Protein AF-0000000075146401 (afdb_homodimer)

Foldseek 3Di:
DQAAEEEQEAAPFPQSLVFLLCCLPPPDAARHEYEYEYEAEPDPPDPVVCVVQPQPFDPWAWLVQCCDQVRVVVRVDGHDPSVNVSVVVSVVPHHYTYTYTYHYHDLLVNVLVNCVVSVGQEYIGEQDGPDPDLPDRGDPSLVSCCVRHPHHYHYDYDPPSPDD/DQAAEEEQEAAPFPQSLVFLLCCLPPPDAARHEYEYEYEDEPDPPDPVVCVVQPQPFDPWAWLVQCCDQVRVVVRVDGHDPSVNVSVVVSVVPHNYTYTYTYHYHDLLVNVLVNCVVSVGQEYIGEQDGDDPDLPDRGDPSLVSCCVRHPHHYDYDYDPPSPDD

InterPro domains:
  IPR006015 Universal stress protein A family [PR01438] (117-129)
  IPR006015 Universal stress protein A family [PR01438] (135-157)
  IPR006016 UspA [PF00582] (4-157)
  IPR014729 Rossmann-like alpha/beta/alpha sandwich fold [G3DSA:3.40.50.620] (2-164)

Nearest PDB structures (foldseek):
  1mjh-assembly1_B  TM=6.745E-01  e=1.841E-09  Methanocaldococcus jannaschii
  1mjh-assembly1_A  TM=7.050E-01  e=1.526E-08  Methanocaldococcus jannaschii
  3s3t-assembly1_A  TM=6.930E-01  e=1.107E-08  Lactiplantibacillus plantarum
  5ahw-assembly2_C  TM=6.616E-01  e=4.859E-07  Mycolicibacterium smegmatis MC2 155
  5ahw-assembly2_D  TM=7.651E-01  e=3.795E-05  Mycolicibacterium smegmatis MC2 155

Secondary structure (DSSP, 8-state):
-PPPEEEEE--SSHHHHHHHHHHHHHT--TT-EEEEEEEE---S--HHHHHHHTTT-SPPEEHHHHTSHHHHGGGT----HHHHHHHHHHHTTS--EEEEEEEES-HHHHHHHHHHHTT-SEEEEES--S---TT-SS-HHHHHHHHH-SS-EEEEPPTT-S--/-PPPEEEEE--SSHHHHHHHHHHHHHT--TT-EEEEEEEE---S--HHHHHHHTTT-SPPEEHHHHTSHHHHGGGT----HHHHHHHHHHHTTS--EEEEEEEES-HHHHHHHHHHHTT-SEEEEES--S---TT-SS-HHHHHHHHH-SS-EEEEPPTT-S--

Structure (mmCIF, N/CA/C/O backbone):
data_AF-0000000075146401-model_v1
#
loop_
_entity.id
_entity.type
_entity.pdbx_description
1 polymer 'UspA domain-containing protein'
#
loop_
_atom_site.group_PDB
_atom_site.id
_atom_site.type_symbol
_atom_site.label_atom_id
_atom_site.label_alt_id
_atom_site.label_comp_id
_atom_site.label_asym_id
_atom_site.label_entity_id
_atom_site.label_seq_id
_atom_site.pdbx_PDB_ins_code
_atom_site.Cartn_x
_atom_site.Cartn_y
_atom_site.Cartn_z
_atom_site.occupancy
_atom_site.B_iso_or_equiv
_atom_site.auth_seq_id
_atom_site.auth_comp_id
_atom_site.auth_asym_id
_atom_site.auth_atom_id
_atom_site.pdbx_PDB_model_num
ATOM 1 N N . MET A 1 1 ? -17 1.882 -15.945 1 60.22 1 MET A N 1
ATOM 2 C CA . MET A 1 1 ? -15.555 2.008 -15.797 1 60.22 1 MET A CA 1
ATOM 3 C C . MET A 1 1 ? -14.875 0.647 -15.914 1 60.22 1 MET A C 1
ATOM 5 O O . MET A 1 1 ? -15.492 -0.384 -15.641 1 60.22 1 MET A O 1
ATOM 9 N N . ALA A 1 2 ? -13.734 0.657 -16.562 1 78.5 2 ALA A N 1
ATOM 10 C CA . ALA A 1 2 ? -13.039 -0.612 -16.766 1 78.5 2 ALA A CA 1
ATOM 11 C C . ALA A 1 2 ? -12.695 -1.271 -15.43 1 78.5 2 ALA A C 1
ATOM 13 O O . ALA A 1 2 ? -12.445 -0.584 -14.438 1 78.5 2 ALA A O 1
ATOM 14 N N . ALA A 1 3 ? -12.836 -2.557 -15.281 1 91.44 3 ALA A N 1
ATOM 15 C CA . ALA A 1 3 ? -12.516 -3.33 -14.086 1 91.44 3 ALA A CA 1
ATOM 16 C C . ALA A 1 3 ? -11.078 -3.074 -13.633 1 91.44 3 ALA A C 1
ATOM 18 O O . ALA A 1 3 ? -10.172 -2.947 -14.469 1 91.44 3 ALA A O 1
ATOM 19 N N . ARG A 1 4 ? -10.922 -2.832 -12.383 1 95.56 4 ARG A N 1
ATOM 20 C CA . ARG A 1 4 ? -9.57 -2.732 -11.836 1 95.56 4 ARG A CA 1
ATOM 21 C C . ARG A 1 4 ? -8.945 -4.113 -11.664 1 95.56 4 ARG A C 1
ATOM 23 O O . ARG A 1 4 ? -9.625 -5.062 -11.258 1 95.56 4 ARG A O 1
ATOM 30 N N . ASN A 1 5 ? -7.656 -4.203 -12.047 1 98.38 5 ASN A N 1
ATOM 31 C CA . ASN A 1 5 ? -6.859 -5.395 -11.766 1 98.38 5 ASN A CA 1
ATOM 32 C C . ASN A 1 5 ? -6.012 -5.211 -10.508 1 98.38 5 ASN A C 1
ATOM 34 O O . ASN A 1 5 ? -5.211 -4.281 -10.43 1 98.38 5 ASN A O 1
ATOM 38 N N . LEU A 1 6 ? -6.238 -6.094 -9.57 1 98.75 6 LEU A N 1
ATOM 39 C CA . LEU A 1 6 ? -5.434 -6.129 -8.352 1 98.75 6 LEU A CA 1
ATOM 40 C C . LEU A 1 6 ? -4.477 -7.316 -8.375 1 98.75 6 LEU A C 1
ATOM 42 O O . LEU A 1 6 ? -4.855 -8.422 -8.758 1 98.75 6 LEU A O 1
ATOM 46 N N . GLY A 1 7 ? -3.203 -7.109 -8.094 1 98.81 7 GLY A N 1
ATOM 47 C CA . GLY A 1 7 ? -2.242 -8.195 -7.977 1 98.81 7 GLY A CA 1
ATOM 48 C C . GLY A 1 7 ? -1.856 -8.5 -6.543 1 98.81 7 GLY A C 1
ATOM 49 O O . GLY A 1 7 ? -1.33 -7.637 -5.836 1 98.81 7 GLY A O 1
ATOM 50 N N . VAL A 1 8 ? -2.107 -9.688 -6.102 1 98.94 8 VAL A N 1
ATOM 51 C CA . VAL A 1 8 ? -1.687 -10.125 -4.773 1 98.94 8 VAL A CA 1
ATOM 52 C C . VAL A 1 8 ? -0.6 -11.195 -4.902 1 98.94 8 VAL A C 1
ATOM 54 O O . VAL A 1 8 ? -0.83 -12.25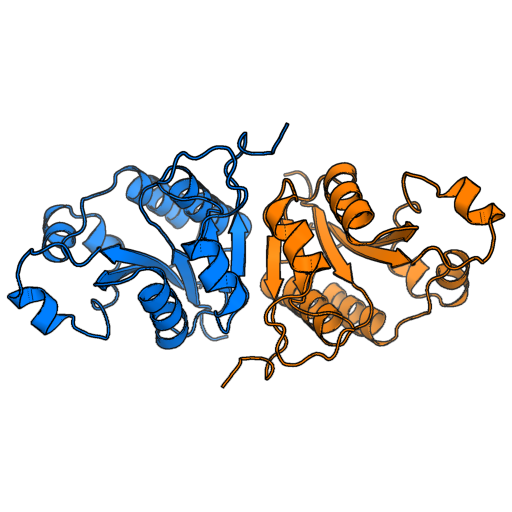8 -5.488 1 98.94 8 VAL A O 1
ATOM 57 N N . CYS A 1 9 ? 0.554 -10.922 -4.352 1 98.81 9 CYS A N 1
ATOM 58 C CA . CYS A 1 9 ? 1.674 -11.852 -4.438 1 98.81 9 CYS A CA 1
ATOM 59 C C . CYS A 1 9 ? 1.638 -12.859 -3.291 1 98.81 9 CYS A C 1
ATOM 61 O O . CYS A 1 9 ? 1.659 -12.477 -2.121 1 98.81 9 CYS A O 1
ATOM 63 N N . VAL A 1 10 ? 1.646 -14.18 -3.637 1 98.38 10 VAL A N 1
ATOM 64 C CA . VAL A 1 10 ? 1.494 -15.219 -2.621 1 98.38 10 VAL A CA 1
ATOM 65 C C . VAL A 1 10 ? 2.623 -16.234 -2.754 1 98.38 10 VAL A C 1
ATOM 67 O O . VAL A 1 10 ? 2.871 -16.766 -3.842 1 98.38 10 VAL A O 1
ATOM 70 N N . ASP A 1 11 ? 3.281 -16.469 -1.653 1 96.12 11 ASP A N 1
ATOM 71 C CA . ASP A 1 11 ? 4.348 -17.453 -1.642 1 96.12 11 ASP A CA 1
ATOM 72 C C . ASP A 1 11 ? 4.027 -18.594 -0.676 1 96.12 11 ASP A C 1
ATOM 74 O O . ASP A 1 11 ? 4.926 -19.312 -0.234 1 96.12 11 ASP A O 1
ATOM 78 N N . HIS A 1 12 ? 2.707 -18.656 -0.127 1 95.62 12 HIS A N 1
ATOM 79 C CA . HIS A 1 12 ? 2.148 -19.672 0.753 1 95.62 12 HIS A CA 1
ATOM 80 C C . HIS A 1 12 ? 2.662 -19.516 2.18 1 95.62 12 HIS A C 1
ATOM 82 O O . HIS A 1 12 ? 2.51 -20.422 3.006 1 95.62 12 HIS A O 1
ATOM 88 N N . SER A 1 13 ? 3.367 -18.438 2.492 1 95.06 13 SER A N 1
ATOM 89 C CA . SER A 1 13 ? 3.684 -18.094 3.875 1 95.06 13 SER A CA 1
ATOM 90 C C . SER A 1 13 ? 2.461 -17.547 4.602 1 95.06 13 SER A C 1
ATOM 92 O O . SER A 1 13 ? 1.515 -17.078 3.969 1 95.06 13 SER A O 1
ATOM 94 N N . PRO A 1 14 ? 2.434 -17.641 5.922 1 95.31 14 PRO A N 1
ATOM 95 C CA . PRO A 1 14 ? 1.34 -17.016 6.676 1 95.31 14 PRO A CA 1
ATOM 96 C C . PRO A 1 14 ? 1.155 -15.539 6.344 1 95.31 14 PRO A C 1
ATOM 98 O O . PRO A 1 14 ? 0.021 -15.07 6.238 1 95.31 14 PRO A O 1
ATOM 101 N N . GLY A 1 15 ? 2.262 -14.844 6.117 1 96.38 15 GLY A N 1
ATOM 102 C CA . GLY A 1 15 ? 2.182 -13.438 5.762 1 96.38 15 GLY A CA 1
ATOM 103 C C . GLY A 1 15 ? 1.491 -13.195 4.434 1 96.38 15 GLY A C 1
ATOM 104 O O . GLY A 1 15 ? 0.709 -12.258 4.297 1 96.38 15 GLY A O 1
ATOM 105 N N . SER A 1 16 ? 1.773 -14.039 3.467 1 97.88 16 SER A N 1
ATOM 106 C CA . SER A 1 16 ? 1.163 -13.844 2.156 1 97.88 16 SER A CA 1
ATOM 107 C C . SER A 1 16 ? -0.316 -14.211 2.174 1 97.88 16 SER A C 1
ATOM 109 O O . SER A 1 16 ? -1.12 -13.617 1.454 1 97.88 16 SER A O 1
ATOM 111 N N . PHE A 1 17 ? -0.705 -15.203 3.035 1 98.31 17 PHE A N 1
ATOM 112 C CA . PHE A 1 17 ? -2.117 -15.523 3.207 1 98.31 17 PHE A CA 1
ATOM 113 C C . PHE A 1 17 ? -2.855 -14.359 3.863 1 98.31 17 PHE A C 1
ATOM 115 O O . PHE A 1 17 ? -3.955 -14 3.439 1 98.31 17 PHE A O 1
ATOM 122 N N . TYR A 1 18 ? -2.209 -13.805 4.848 1 98 18 TYR A N 1
ATOM 123 C CA . TYR A 1 18 ? -2.807 -12.656 5.523 1 98 18 TYR A CA 1
ATOM 124 C C . TYR A 1 18 ? -2.959 -11.484 4.566 1 98 18 TYR A C 1
ATOM 126 O O . TYR A 1 18 ? -3.977 -10.789 4.586 1 98 18 TYR A O 1
ATOM 134 N N . ALA A 1 19 ? -1.987 -11.281 3.732 1 98.62 19 ALA A N 1
ATOM 135 C CA . ALA A 1 19 ? -2.053 -10.203 2.746 1 98.62 19 ALA A CA 1
ATOM 136 C C . ALA A 1 19 ? -3.211 -10.422 1.776 1 98.62 19 ALA A C 1
ATOM 138 O O . ALA A 1 19 ? -3.92 -9.469 1.427 1 98.62 19 ALA A O 1
ATOM 139 N N . LEU A 1 20 ? -3.398 -11.648 1.305 1 98.81 20 LEU A N 1
ATOM 140 C CA . LEU A 1 20 ? -4.527 -11.969 0.436 1 98.81 20 LEU A CA 1
ATOM 141 C C . LEU A 1 20 ? -5.852 -11.672 1.133 1 98.81 20 LEU A C 1
ATOM 143 O O . LEU A 1 20 ? -6.711 -10.984 0.576 1 98.81 20 LEU A O 1
ATOM 147 N N . ASN A 1 21 ? -5.953 -12.148 2.318 1 98.62 21 ASN A N 1
ATOM 148 C CA . ASN A 1 21 ? -7.176 -11.914 3.082 1 98.62 21 ASN A CA 1
ATOM 149 C C . ASN A 1 21 ? -7.426 -10.422 3.295 1 98.62 21 ASN A C 1
ATOM 151 O O . ASN A 1 21 ? -8.539 -9.945 3.088 1 98.62 21 ASN A O 1
ATOM 155 N N . TRP A 1 22 ? -6.414 -9.703 3.717 1 98.31 22 TRP A N 1
ATOM 156 C CA . TRP A 1 22 ? -6.52 -8.266 3.936 1 98.31 22 TRP A CA 1
ATOM 157 C C . TRP A 1 22 ? -6.977 -7.551 2.668 1 98.31 22 TRP A C 1
ATOM 159 O O . TRP A 1 22 ? -7.832 -6.664 2.721 1 98.31 22 TRP A O 1
ATOM 169 N N . THR A 1 23 ? -6.355 -7.898 1.512 1 98.69 23 THR A N 1
ATOM 170 C CA . THR A 1 23 ? -6.691 -7.277 0.234 1 98.69 23 THR A CA 1
ATOM 171 C C . THR A 1 23 ? -8.164 -7.492 -0.099 1 98.69 23 THR A C 1
ATOM 173 O O . THR A 1 23 ? -8.867 -6.547 -0.466 1 98.69 23 THR A O 1
ATOM 176 N N . MET A 1 24 ? -8.617 -8.711 0.089 1 98.44 24 MET A N 1
ATOM 177 C CA . MET A 1 24 ? -10.008 -9.047 -0.219 1 98.44 24 MET A CA 1
ATOM 178 C C . MET A 1 24 ? -10.969 -8.289 0.692 1 98.44 24 MET A C 1
ATOM 180 O O . MET A 1 24 ? -12.008 -7.805 0.24 1 98.44 24 MET A O 1
ATOM 184 N N . GLU A 1 25 ? -10.594 -8.07 1.902 1 96.75 25 GLU A N 1
ATOM 185 C CA . GLU A 1 25 ? -11.484 -7.48 2.895 1 96.75 25 GLU A CA 1
ATOM 186 C C . GLU A 1 25 ? -11.469 -5.957 2.816 1 96.75 25 GLU A C 1
ATOM 188 O O . GLU A 1 25 ? -12.492 -5.305 3.02 1 96.75 25 GLU A O 1
ATOM 193 N N . ASN A 1 26 ? -10.352 -5.43 2.508 1 96.31 26 ASN A N 1
ATOM 194 C CA . ASN A 1 26 ? -10.195 -4.004 2.764 1 96.31 26 ASN A CA 1
ATOM 195 C C . ASN A 1 26 ? -10.102 -3.207 1.465 1 96.31 26 ASN A C 1
ATOM 197 O O . ASN A 1 26 ? -10.422 -2.018 1.437 1 96.31 26 ASN A O 1
ATOM 201 N N . PHE A 1 27 ? -9.648 -3.887 0.416 1 97.56 27 PHE A N 1
ATOM 202 C CA . PHE A 1 27 ? -9.398 -3.098 -0.783 1 97.56 27 PHE A CA 1
ATOM 203 C C . PHE A 1 27 ? -10.336 -3.51 -1.911 1 97.56 27 PHE A C 1
ATOM 205 O O . PHE A 1 27 ? -10.922 -2.656 -2.58 1 97.56 27 PHE A O 1
ATOM 212 N N . ALA A 1 28 ? -10.461 -4.82 -2.172 1 97.5 28 ALA A N 1
ATOM 213 C CA . ALA A 1 28 ? -11.258 -5.316 -3.289 1 97.5 28 ALA A CA 1
ATOM 214 C C . ALA A 1 28 ? -12.719 -4.871 -3.166 1 97.5 28 ALA A C 1
ATOM 216 O O . ALA A 1 28 ? -13.273 -4.852 -2.066 1 97.5 28 ALA A O 1
ATOM 217 N N . LYS A 1 29 ? -13.273 -4.461 -4.246 1 95.12 29 LYS A N 1
ATOM 218 C CA . LYS A 1 29 ? -14.688 -4.098 -4.324 1 95.12 29 LYS A CA 1
ATOM 219 C C . LYS A 1 29 ? -15.352 -4.742 -5.535 1 95.12 29 LYS A C 1
ATOM 221 O O . LYS A 1 29 ? -14.688 -5.359 -6.363 1 95.12 29 LYS A O 1
ATOM 226 N N . ASP A 1 30 ? -16.641 -4.57 -5.578 1 96.69 30 ASP A N 1
ATOM 227 C CA . ASP A 1 30 ? -17.406 -5.16 -6.668 1 96.69 30 ASP A CA 1
ATOM 228 C C . ASP A 1 30 ? -16.859 -4.715 -8.023 1 96.69 30 ASP A C 1
ATOM 230 O O . ASP A 1 30 ? -16.609 -3.529 -8.242 1 96.69 30 ASP A O 1
ATOM 234 N N . GLY A 1 31 ? -16.625 -5.707 -8.859 1 96.94 31 GLY A N 1
ATOM 235 C CA . GLY A 1 31 ? -16.188 -5.422 -10.219 1 96.94 31 GLY A CA 1
ATOM 236 C C . GLY A 1 31 ? -14.703 -5.594 -10.422 1 96.94 31 GLY A C 1
ATOM 237 O O . GLY A 1 31 ? -14.227 -5.645 -11.562 1 96.94 31 GLY A O 1
ATOM 238 N N . ASP A 1 32 ? -13.961 -5.777 -9.352 1 97.81 32 ASP A N 1
ATOM 239 C CA . ASP A 1 32 ? -12.508 -5.918 -9.445 1 97.81 32 ASP A CA 1
ATOM 240 C C . ASP A 1 32 ? -12.125 -7.309 -9.945 1 97.81 32 ASP A C 1
ATOM 242 O O . ASP A 1 32 ? -12.859 -8.273 -9.742 1 97.81 32 ASP A O 1
ATOM 246 N N . ASN A 1 33 ? -11 -7.359 -10.664 1 98.5 33 ASN A N 1
ATOM 247 C CA . ASN A 1 33 ? -10.266 -8.594 -10.898 1 98.5 33 ASN A CA 1
ATOM 248 C C . ASN A 1 33 ? -9.094 -8.742 -9.922 1 98.5 33 ASN A C 1
ATOM 250 O O . ASN A 1 33 ? -8.25 -7.852 -9.82 1 98.5 33 ASN A O 1
ATOM 254 N N . VAL A 1 34 ? -9.094 -9.828 -9.258 1 98.75 34 VAL A N 1
ATOM 255 C CA . VAL A 1 34 ? -7.992 -10.094 -8.336 1 98.75 34 VAL A CA 1
ATOM 256 C C . VAL A 1 34 ? -7.105 -11.203 -8.898 1 98.75 34 VAL A C 1
ATOM 258 O O . VAL A 1 34 ? -7.578 -12.32 -9.148 1 98.75 34 VAL A O 1
ATOM 261 N N . TYR A 1 35 ? -5.871 -10.906 -9.125 1 98.81 35 TYR A N 1
ATOM 262 C CA . TYR A 1 35 ? -4.875 -11.867 -9.586 1 98.81 35 TYR A CA 1
ATOM 263 C C . TYR A 1 35 ? -3.977 -12.312 -8.438 1 98.81 35 TYR A C 1
ATOM 265 O O . TYR A 1 35 ? -3.191 -11.523 -7.91 1 98.81 35 TYR A O 1
ATOM 273 N N . ILE A 1 36 ? -4.129 -13.547 -8.102 1 98.81 36 ILE A N 1
ATOM 274 C CA . ILE A 1 36 ? -3.164 -14.172 -7.199 1 98.81 36 ILE A CA 1
ATOM 275 C C . ILE A 1 36 ? -1.92 -14.586 -7.98 1 98.81 36 ILE A C 1
ATOM 277 O O . ILE A 1 36 ? -1.985 -15.461 -8.844 1 98.81 36 ILE A O 1
ATOM 281 N N . ILE A 1 37 ? -0.83 -13.992 -7.707 1 98.38 37 ILE A N 1
ATOM 282 C CA . ILE A 1 37 ? 0.416 -14.211 -8.438 1 98.38 37 ILE A CA 1
ATOM 283 C C . ILE A 1 37 ? 1.33 -15.133 -7.629 1 98.38 37 ILE A C 1
ATOM 285 O O . ILE A 1 37 ? 1.699 -14.812 -6.496 1 98.38 37 ILE A O 1
ATOM 289 N N . VAL A 1 38 ? 1.673 -16.219 -8.219 1 97.12 38 VAL A N 1
ATOM 290 C CA . VAL A 1 38 ? 2.549 -17.203 -7.598 1 97.12 38 VAL A CA 1
ATOM 291 C C . VAL A 1 38 ? 3.773 -17.438 -8.477 1 97.12 38 VAL A C 1
ATOM 293 O O . VAL A 1 38 ? 3.656 -17.547 -9.695 1 97.12 38 VAL A O 1
ATOM 296 N N . VAL A 1 39 ? 4.934 -17.438 -7.836 1 95 39 VAL A N 1
ATOM 297 C CA . VAL A 1 39 ? 6.164 -17.719 -8.57 1 95 39 VAL A CA 1
ATOM 298 C C . VAL A 1 39 ? 6.77 -19.031 -8.078 1 95 39 VAL A C 1
ATOM 300 O O . VAL A 1 39 ? 7.066 -19.188 -6.895 1 95 39 VAL A O 1
ATOM 303 N N . ASN A 1 40 ? 6.855 -19.953 -8.922 1 90.31 40 ASN A N 1
ATOM 304 C CA . ASN A 1 40 ? 7.535 -21.219 -8.664 1 90.31 40 ASN A CA 1
ATOM 305 C C . ASN A 1 40 ? 9.023 -21.125 -8.984 1 90.31 40 ASN A C 1
ATOM 307 O O . ASN A 1 40 ? 9.398 -20.766 -10.094 1 90.31 40 ASN A O 1
ATOM 311 N N . LYS A 1 41 ? 9.836 -21.297 -7.867 1 79.69 41 LYS A N 1
ATOM 312 C CA . LYS A 1 41 ? 11.281 -21.297 -8.078 1 79.69 41 LYS A CA 1
ATOM 313 C C . LYS A 1 41 ? 11.703 -22.391 -9.047 1 79.69 41 LYS A C 1
ATOM 315 O O . LYS A 1 41 ? 11.102 -23.469 -9.07 1 79.69 41 LYS A O 1
ATOM 320 N N . LYS A 1 42 ? 12.414 -22.062 -10.117 1 63.5 42 LYS A N 1
ATOM 321 C CA . LYS A 1 42 ? 12.883 -22.984 -11.156 1 63.5 42 LYS A CA 1
ATOM 322 C C . LYS A 1 42 ? 13.281 -24.328 -10.555 1 63.5 42 LYS A C 1
ATOM 324 O O . LYS A 1 42 ? 14.312 -24.438 -9.891 1 63.5 42 LYS A O 1
ATOM 329 N N . ASN A 1 43 ? 12.719 -24.75 -9.414 1 51.53 43 ASN A N 1
ATOM 330 C CA . ASN A 1 43 ? 13.297 -26.094 -9.398 1 51.53 43 ASN A CA 1
ATOM 331 C C . ASN A 1 43 ? 13.234 -26.75 -10.781 1 51.53 43 ASN A C 1
ATOM 333 O O . ASN A 1 43 ? 12.438 -26.344 -11.633 1 51.53 43 ASN A O 1
ATOM 337 N N . ALA A 1 44 ? 14.148 -27.797 -10.922 1 46.75 44 ALA A N 1
ATOM 338 C CA . ALA A 1 44 ? 14.453 -28.766 -11.969 1 46.75 44 ALA A CA 1
ATOM 339 C C . ALA A 1 44 ? 13.172 -29.234 -12.672 1 46.75 44 ALA A C 1
ATOM 341 O O . ALA A 1 44 ? 13.211 -30.141 -13.508 1 46.75 44 ALA A O 1
ATOM 342 N N . LEU A 1 45 ? 12.102 -29.062 -12.016 1 46.97 45 LEU A N 1
ATOM 343 C CA . LEU A 1 45 ? 11.188 -30 -12.641 1 46.97 45 LEU A CA 1
ATOM 344 C C . LEU A 1 45 ? 11.188 -29.844 -14.156 1 46.97 45 LEU A C 1
ATOM 346 O O . LEU A 1 45 ? 12.25 -29.703 -14.766 1 46.97 45 LEU A O 1
ATOM 350 N N . ASP A 1 46 ? 9.828 -29.953 -14.922 1 48.56 46 ASP A N 1
ATOM 351 C CA . ASP A 1 46 ? 9.789 -30.484 -16.281 1 48.56 46 ASP A CA 1
ATOM 352 C C . ASP A 1 46 ? 10.094 -29.391 -17.312 1 48.56 46 ASP A C 1
ATOM 354 O O . ASP A 1 46 ? 9.352 -28.422 -17.422 1 48.56 46 ASP A O 1
ATOM 358 N N . GLU A 1 47 ? 11.297 -29.203 -17.562 1 52.12 47 GLU A N 1
ATOM 359 C CA . GLU A 1 47 ? 11.781 -28.531 -18.75 1 52.12 47 GLU A CA 1
ATOM 360 C C . GLU A 1 47 ? 10.648 -28.297 -19.75 1 52.12 47 GLU A C 1
ATOM 362 O O . GLU A 1 47 ? 10.672 -27.312 -20.5 1 52.12 47 GLU A O 1
ATOM 367 N N . THR A 1 48 ? 9.82 -29.25 -19.766 1 49.28 48 THR A N 1
ATOM 368 C CA . THR A 1 48 ? 8.805 -29.188 -20.812 1 49.28 48 THR A CA 1
ATOM 369 C C . THR A 1 48 ? 7.801 -28.078 -20.516 1 49.28 48 THR A C 1
ATOM 371 O O . THR A 1 48 ? 7.375 -27.359 -21.438 1 49.28 48 THR A O 1
ATOM 374 N N . LYS A 1 49 ? 7.262 -28.031 -19.266 1 54.09 49 LYS A N 1
ATOM 375 C CA . LYS A 1 49 ? 6.246 -27.031 -18.984 1 54.09 49 LYS A CA 1
ATOM 376 C C . LYS A 1 49 ? 6.848 -25.625 -18.984 1 54.09 49 LYS A C 1
ATOM 378 O O . LYS A 1 49 ? 6.16 -24.641 -19.281 1 54.09 49 LYS A O 1
ATOM 383 N N . LEU A 1 50 ? 8.094 -25.547 -18.547 1 54.91 50 LEU A N 1
ATOM 384 C CA . LEU A 1 50 ? 8.805 -24.281 -18.672 1 54.91 50 LEU A CA 1
ATOM 385 C C . LEU A 1 50 ? 8.727 -23.75 -20.094 1 54.91 50 LEU A C 1
ATOM 387 O O . LEU A 1 50 ? 8.648 -22.531 -20.312 1 54.91 50 LEU A O 1
ATOM 391 N N . SER A 1 51 ? 8.828 -24.781 -20.906 1 55.91 51 SER A N 1
ATOM 392 C CA . SER A 1 51 ? 8.844 -24.375 -22.312 1 55.91 51 SER A CA 1
ATOM 393 C C . SER A 1 51 ? 7.535 -23.703 -22.703 1 55.91 51 SER A C 1
ATOM 395 O O . SER A 1 51 ? 7.523 -22.797 -23.547 1 55.91 51 SER A O 1
ATOM 397 N N . LEU A 1 52 ? 6.434 -24.188 -22.125 1 56.78 52 LEU A N 1
ATOM 398 C CA . LEU A 1 52 ? 5.156 -23.672 -22.594 1 56.78 52 LEU A CA 1
ATOM 399 C C . LEU A 1 52 ? 4.809 -22.359 -21.906 1 56.78 52 LEU A C 1
ATOM 401 O O . LEU A 1 52 ? 4.203 -21.469 -22.5 1 56.78 52 LEU A O 1
ATOM 405 N N . TRP A 1 53 ? 5.137 -22.266 -20.672 1 62.59 53 TRP A N 1
ATOM 406 C CA . TRP A 1 53 ? 4.742 -21.094 -19.922 1 62.59 53 TRP A CA 1
ATOM 407 C C . TRP A 1 53 ? 5.949 -20.203 -19.641 1 62.59 53 TRP A C 1
ATOM 409 O O . TRP A 1 53 ? 5.879 -19.297 -18.797 1 62.59 53 TRP A O 1
ATOM 419 N N . GLY A 1 54 ? 6.926 -20.391 -20.5 1 61 54 GLY A N 1
ATOM 420 C CA . GLY A 1 54 ? 8.164 -19.625 -20.5 1 61 54 GLY A CA 1
ATOM 421 C C . GLY A 1 54 ? 8.031 -18.297 -19.797 1 61 54 GLY A C 1
ATOM 422 O O . GLY A 1 54 ? 7.484 -18.219 -18.688 1 61 54 GLY A O 1
ATOM 423 N N . GLU A 1 55 ? 8.133 -17.172 -20.484 1 68.44 55 GLU A N 1
ATOM 424 C CA . GLU A 1 55 ? 8.367 -15.805 -20.062 1 68.44 55 GLU A CA 1
ATOM 425 C C . GLU A 1 55 ? 7.078 -15.141 -19.578 1 68.44 55 GLU A C 1
ATOM 427 O O . GLU A 1 55 ? 7.086 -14.367 -18.625 1 68.44 55 GLU A O 1
ATOM 432 N N . SER A 1 56 ? 5.957 -15.672 -20.047 1 82.12 56 SER A N 1
ATOM 433 C CA . SER A 1 56 ? 4.727 -14.93 -19.797 1 82.12 56 SER A CA 1
ATOM 434 C C . SER A 1 56 ? 3.918 -15.562 -18.672 1 82.12 56 SER A C 1
ATOM 436 O O . SER A 1 56 ? 2.916 -15 -18.219 1 82.12 56 SER A O 1
ATOM 438 N N . GLY A 1 57 ? 4.363 -16.688 -18.125 1 90.25 57 GLY A N 1
ATOM 439 C CA . GLY A 1 57 ? 3.602 -17.359 -17.094 1 90.25 57 GLY A CA 1
ATOM 440 C C . GLY A 1 57 ? 2.369 -18.062 -17.625 1 90.25 57 GLY A C 1
ATOM 441 O O . GLY A 1 57 ? 2.199 -18.203 -18.828 1 90.25 57 GLY A O 1
ATOM 442 N N . SER A 1 58 ? 1.625 -18.75 -16.812 1 92.62 58 SER A N 1
ATOM 443 C CA . SER A 1 58 ? 0.395 -19.438 -17.188 1 92.62 58 SER A CA 1
ATOM 444 C C . SER A 1 58 ? -0.668 -18.469 -17.672 1 92.62 58 SER A C 1
ATOM 446 O O . SER A 1 58 ? -0.566 -17.266 -17.422 1 92.62 58 SER A O 1
ATOM 448 N N . PRO A 1 59 ? -1.663 -18.922 -18.406 1 93.38 59 PRO A N 1
ATOM 449 C CA . PRO A 1 59 ? -2.859 -18.078 -18.531 1 93.38 59 PRO A CA 1
ATOM 450 C C . PRO A 1 59 ? -3.525 -17.797 -17.188 1 93.38 59 PRO A C 1
ATOM 452 O O . PRO A 1 59 ? -3.254 -18.5 -16.203 1 93.38 59 PRO A O 1
ATOM 455 N N . PRO A 1 60 ? -4.312 -16.719 -17.094 1 96.62 60 PRO A N 1
ATOM 456 C CA . PRO A 1 60 ? -5.109 -16.578 -15.875 1 96.62 60 PRO A CA 1
ATOM 457 C C . PRO A 1 60 ? -6.023 -17.766 -15.617 1 96.62 60 PRO A C 1
ATOM 459 O O . PRO A 1 60 ? -6.785 -18.172 -16.5 1 96.62 60 PRO A O 1
ATOM 462 N N . ILE A 1 61 ? -5.918 -18.344 -14.469 1 97.38 61 ILE A N 1
ATOM 463 C CA . ILE A 1 61 ? -6.719 -19.5 -14.086 1 97.38 61 ILE A CA 1
ATOM 464 C C . ILE A 1 61 ? -7.863 -19.062 -13.18 1 97.38 61 ILE A C 1
ATOM 466 O O . ILE A 1 61 ? -7.637 -18.656 -12.031 1 97.38 61 ILE A O 1
ATOM 470 N N . PRO A 1 62 ? -9.078 -19.188 -13.594 1 98.31 62 PRO A N 1
ATOM 471 C CA . PRO A 1 62 ? -10.195 -18.734 -12.758 1 98.31 62 PRO A CA 1
ATOM 472 C C . PRO A 1 62 ? -10.352 -19.562 -11.492 1 98.31 62 PRO A C 1
ATOM 474 O O . PRO A 1 62 ? -9.984 -20.75 -11.469 1 98.31 62 PRO A O 1
ATOM 477 N N . PHE A 1 63 ? -10.938 -19.031 -10.531 1 98.44 63 PHE A N 1
ATOM 478 C CA . PHE A 1 63 ? -11.086 -19.656 -9.227 1 98.44 63 PHE A CA 1
ATOM 479 C C . PHE A 1 63 ? -11.758 -21.031 -9.352 1 98.44 63 PHE A C 1
ATOM 481 O O . PHE A 1 63 ? -11.336 -21.984 -8.719 1 98.44 63 PHE A O 1
ATOM 488 N N . ASP A 1 64 ? -12.773 -21.062 -10.18 1 96.88 64 ASP A N 1
ATOM 489 C CA . ASP A 1 64 ? -13.516 -22.312 -10.344 1 96.88 64 ASP A CA 1
ATOM 490 C C . ASP A 1 64 ? -12.617 -23.422 -10.867 1 96.88 64 ASP A C 1
ATOM 492 O O . ASP A 1 64 ? -12.922 -24.609 -10.695 1 96.88 64 ASP A O 1
ATOM 496 N N . GLU A 1 65 ? -11.5 -23.078 -11.445 1 96.94 65 GLU A N 1
ATOM 497 C CA . GLU A 1 65 ? -10.562 -24.047 -11.984 1 96.94 65 GLU A CA 1
ATOM 498 C C . GLU A 1 65 ? -9.438 -24.328 -10.992 1 96.94 65 GLU A C 1
ATOM 500 O O . GLU A 1 65 ? -9.148 -25.484 -10.68 1 96.94 65 GLU A O 1
ATOM 505 N N . PHE A 1 66 ? -8.852 -23.25 -10.406 1 95.56 66 PHE A N 1
ATOM 506 C CA . PHE A 1 66 ? -7.66 -23.516 -9.617 1 95.56 66 PHE A CA 1
ATOM 507 C C . PHE A 1 66 ? -8.039 -24.062 -8.242 1 95.56 66 PHE A C 1
ATOM 509 O O . PHE A 1 66 ? -7.184 -24.562 -7.512 1 95.56 66 PHE A O 1
ATOM 516 N N . LYS A 1 67 ? -9.336 -24.031 -7.934 1 96.5 67 LYS A N 1
ATOM 517 C CA . LYS A 1 67 ? -9.734 -24.656 -6.684 1 96.5 67 LYS A CA 1
ATOM 518 C C . LYS A 1 67 ? -9.703 -26.188 -6.801 1 96.5 67 LYS A C 1
ATOM 520 O O . LYS A 1 67 ? -9.766 -26.891 -5.793 1 96.5 67 LYS A O 1
ATOM 525 N N . ASP A 1 68 ? -9.688 -26.656 -8.023 1 96.31 68 ASP A N 1
ATOM 526 C CA . ASP A 1 68 ? -9.57 -28.094 -8.297 1 96.31 68 ASP A CA 1
ATOM 527 C C . ASP A 1 68 ? -8.117 -28.547 -8.203 1 96.31 68 ASP A C 1
ATOM 529 O O . ASP A 1 68 ? -7.277 -28.141 -9.008 1 96.31 68 ASP A O 1
ATOM 533 N N . PRO A 1 69 ? -7.848 -29.391 -7.246 1 94.62 69 PRO A N 1
ATOM 534 C CA . PRO A 1 69 ? -6.465 -29.844 -7.059 1 94.62 69 PRO A CA 1
ATOM 535 C C . PRO A 1 69 ? -5.875 -30.469 -8.32 1 94.62 69 PRO A C 1
ATOM 537 O O . PRO A 1 69 ? -4.672 -30.344 -8.57 1 94.62 69 PRO A O 1
ATOM 540 N N . ASN A 1 70 ? -6.672 -31.156 -9.141 1 93.06 70 ASN A N 1
ATOM 541 C CA . ASN A 1 70 ? -6.184 -31.812 -10.352 1 93.06 70 ASN A CA 1
ATOM 542 C C . ASN A 1 70 ? -5.762 -30.797 -11.406 1 93.06 70 ASN A C 1
ATOM 544 O O . ASN A 1 70 ? -4.863 -31.062 -12.211 1 93.06 70 ASN A O 1
ATOM 548 N N . VAL A 1 71 ? -6.348 -29.656 -11.391 1 91.31 71 VAL A N 1
ATOM 549 C CA . VAL A 1 71 ? -6.031 -28.609 -12.359 1 91.31 71 VAL A CA 1
ATOM 550 C C . VAL A 1 71 ? -4.754 -27.891 -11.953 1 91.31 71 VAL A C 1
ATOM 552 O O . VAL A 1 71 ? -3.824 -27.75 -12.75 1 91.31 71 VAL A O 1
ATOM 555 N N . ILE A 1 72 ? -4.688 -27.438 -10.688 1 91 72 ILE A N 1
ATOM 556 C CA . ILE A 1 72 ? -3.613 -26.547 -10.266 1 91 72 ILE A CA 1
ATOM 557 C C . ILE A 1 72 ? -2.289 -27.297 -10.242 1 91 72 ILE A C 1
ATOM 559 O O . ILE A 1 72 ? -1.229 -26.719 -10.492 1 91 72 ILE A O 1
ATOM 563 N N . LYS A 1 73 ? -2.309 -28.594 -10.039 1 90.06 73 LYS A N 1
ATOM 564 C CA . LYS A 1 73 ? -1.105 -29.422 -10.055 1 90.06 73 LYS A CA 1
ATOM 565 C C . LYS A 1 73 ? -0.444 -29.406 -11.43 1 90.06 73 LYS A C 1
ATOM 567 O O . LYS A 1 73 ? 0.779 -29.516 -11.531 1 90.06 73 LYS A O 1
ATOM 572 N N . ASN A 1 74 ? -1.298 -29.234 -12.445 1 87.56 74 ASN A N 1
ATOM 573 C CA . ASN A 1 74 ? -0.777 -29.188 -13.805 1 87.56 74 ASN A CA 1
ATOM 574 C C . ASN A 1 74 ? 0.091 -27.953 -14.023 1 87.56 74 ASN A C 1
ATOM 576 O O . ASN A 1 74 ? 0.871 -27.891 -14.977 1 87.56 74 ASN A O 1
ATOM 580 N N . TYR A 1 75 ? -0.054 -27.031 -13.125 1 87.38 75 TYR A N 1
ATOM 581 C CA . TYR A 1 75 ? 0.721 -25.797 -13.234 1 87.38 75 TYR A CA 1
ATOM 582 C C . TYR A 1 75 ? 1.882 -25.797 -12.25 1 87.38 75 TYR A C 1
ATOM 584 O O . TYR A 1 75 ? 2.531 -24.766 -12.047 1 87.38 75 TYR A O 1
ATOM 592 N N . GLY A 1 76 ? 2.051 -26.906 -11.555 1 84.31 76 GLY A N 1
ATOM 593 C CA . GLY A 1 76 ? 3.174 -27.047 -10.641 1 84.31 76 GLY A CA 1
ATOM 594 C C . GLY A 1 76 ? 2.934 -26.375 -9.297 1 84.31 76 GLY A C 1
ATOM 595 O O . GLY A 1 76 ? 3.883 -26.047 -8.586 1 84.31 76 GLY A O 1
ATOM 596 N N . VAL A 1 77 ? 1.72 -26.047 -8.992 1 88.62 77 VAL A N 1
ATOM 597 C CA . VAL A 1 77 ? 1.37 -25.391 -7.738 1 88.62 77 VAL A CA 1
ATOM 598 C C . VAL A 1 77 ? 0.582 -26.359 -6.855 1 88.62 77 VAL A C 1
ATOM 600 O O . VAL A 1 77 ? -0.299 -27.062 -7.34 1 88.62 77 VAL A O 1
ATOM 603 N N . SER A 1 78 ? 0.96 -26.438 -5.613 1 90.69 78 SER A N 1
ATOM 604 C CA . SER A 1 78 ? 0.202 -27.266 -4.676 1 90.69 78 SER A CA 1
ATOM 605 C C . SER A 1 78 ? -1.125 -26.609 -4.312 1 90.69 78 SER A C 1
ATOM 607 O O . SER A 1 78 ? -1.188 -25.391 -4.109 1 90.69 78 SER A O 1
ATOM 609 N N . PRO A 1 79 ? -2.104 -27.484 -4.246 1 92.75 79 PRO A N 1
ATOM 610 C CA . PRO A 1 79 ? -3.371 -26.938 -3.76 1 92.75 79 PRO A CA 1
ATOM 611 C C . PRO A 1 79 ? -3.236 -26.281 -2.389 1 92.75 79 PRO A C 1
ATOM 613 O O . PRO A 1 79 ? -2.467 -26.75 -1.548 1 92.75 79 PRO A O 1
ATOM 616 N N . SER A 1 80 ? -3.92 -25.266 -2.178 1 96.62 80 SER A N 1
ATOM 617 C CA . SER A 1 80 ? -3.869 -24.516 -0.93 1 96.62 80 SER A CA 1
ATOM 618 C C . SER A 1 80 ? -5.262 -24.328 -0.333 1 96.62 80 SER A C 1
ATOM 620 O O . SER A 1 80 ? -6.09 -23.609 -0.882 1 96.62 80 SER A O 1
ATOM 622 N N . THR A 1 81 ? -5.5 -24.953 0.805 1 96.94 81 THR A N 1
ATOM 623 C CA . THR A 1 81 ? -6.773 -24.797 1.503 1 96.94 81 THR A CA 1
ATOM 624 C C . THR A 1 81 ? -6.945 -23.375 2.004 1 96.94 81 THR A C 1
ATOM 626 O O . THR A 1 81 ? -8.062 -22.859 2.045 1 96.94 81 THR A O 1
ATOM 629 N N . GLU A 1 82 ? -5.852 -22.797 2.324 1 97.94 82 GLU A N 1
ATOM 630 C CA . GLU A 1 82 ? -5.891 -21.422 2.832 1 97.94 82 GLU A CA 1
ATOM 631 C C . GLU A 1 82 ? -6.363 -20.453 1.757 1 97.94 82 GLU A C 1
ATOM 633 O O . GLU A 1 82 ? -7.289 -19.672 1.986 1 97.94 82 GLU A O 1
ATOM 638 N N . ILE A 1 83 ? -5.77 -20.547 0.587 1 98.44 83 ILE A N 1
ATOM 639 C CA . ILE A 1 83 ? -6.148 -19.656 -0.513 1 98.44 83 ILE A CA 1
ATOM 640 C C . ILE A 1 83 ? -7.613 -19.891 -0.875 1 98.44 83 ILE A C 1
ATOM 642 O O . ILE A 1 83 ? -8.391 -18.938 -1.007 1 98.44 83 ILE A O 1
ATOM 646 N N . ASN A 1 84 ? -7.957 -21.172 -0.972 1 98.31 84 ASN A N 1
ATOM 647 C CA . ASN A 1 84 ? -9.32 -21.516 -1.353 1 98.31 84 ASN A CA 1
ATOM 648 C C . ASN A 1 84 ? -10.336 -20.969 -0.348 1 98.31 84 ASN A C 1
ATOM 650 O O . ASN A 1 84 ? -11.391 -20.469 -0.736 1 98.31 84 ASN A O 1
ATOM 654 N N . GLY A 1 85 ? -9.969 -21.125 0.909 1 98.5 85 GLY A N 1
ATOM 655 C CA . GLY A 1 85 ? -10.859 -20.625 1.945 1 98.5 85 GLY A CA 1
ATOM 656 C C . GLY A 1 85 ? -11.039 -19.109 1.895 1 98.5 85 GLY A C 1
ATOM 657 O O . GLY A 1 85 ? -12.172 -18.625 1.957 1 98.5 85 GLY A O 1
ATOM 658 N N . ILE A 1 86 ? -10 -18.375 1.748 1 98.62 86 ILE A N 1
ATOM 659 C CA . ILE A 1 86 ? -10.039 -16.922 1.715 1 98.62 86 ILE A CA 1
ATOM 660 C C . ILE A 1 86 ? -10.859 -16.453 0.52 1 98.62 86 ILE A C 1
ATOM 662 O O . ILE A 1 86 ? -11.734 -15.594 0.66 1 98.62 86 ILE A O 1
ATOM 666 N N . VAL A 1 87 ? -10.586 -17.031 -0.628 1 98.62 87 VAL A N 1
ATOM 667 C CA . VAL A 1 87 ? -11.25 -16.609 -1.855 1 98.62 87 VAL A CA 1
ATOM 668 C C . VAL A 1 87 ? -12.734 -16.984 -1.79 1 98.62 87 VAL A C 1
ATOM 670 O O . VAL A 1 87 ? -13.594 -16.156 -2.109 1 98.62 87 VAL A O 1
ATOM 673 N N . SER A 1 88 ? -13.016 -18.203 -1.347 1 98.38 88 SER A N 1
ATOM 674 C CA . SER A 1 88 ? -14.398 -18.656 -1.246 1 98.38 88 SER A CA 1
ATOM 675 C C . SER A 1 88 ? -15.211 -17.734 -0.339 1 98.38 88 SER A C 1
ATOM 677 O O . SER A 1 88 ? -16.344 -17.375 -0.67 1 98.38 88 SER A O 1
ATOM 679 N N . ASP A 1 89 ? -14.664 -17.391 0.79 1 97.94 89 ASP A N 1
ATOM 680 C CA . ASP A 1 89 ? -15.352 -16.5 1.73 1 97.94 89 ASP A CA 1
ATOM 681 C C . ASP A 1 89 ? -15.586 -15.125 1.121 1 97.94 89 ASP A C 1
ATOM 683 O O . ASP A 1 89 ? -16.641 -14.523 1.326 1 97.94 89 ASP A O 1
ATOM 687 N N . SER A 1 90 ? -14.672 -14.625 0.388 1 97.44 90 SER A N 1
ATOM 688 C CA . SER A 1 90 ? -14.727 -13.273 -0.157 1 97.44 90 SER A CA 1
ATOM 689 C C . SER A 1 90 ? -15.758 -13.172 -1.278 1 97.44 90 SER A C 1
ATOM 691 O O . SER A 1 90 ? -16.5 -12.188 -1.367 1 97.44 90 SER A O 1
ATOM 693 N N . ILE A 1 91 ? -15.844 -14.172 -2.139 1 96.88 91 ILE A N 1
ATOM 694 C CA . ILE A 1 91 ? -16.688 -14.086 -3.322 1 96.88 91 ILE A CA 1
ATOM 695 C C . ILE A 1 91 ? -18.156 -14.273 -2.926 1 96.88 91 ILE A C 1
ATOM 697 O O . ILE A 1 91 ? -19.062 -13.992 -3.717 1 96.88 91 ILE A O 1
ATOM 701 N N . LYS A 1 92 ? -18.359 -14.766 -1.721 1 96.31 92 LYS A N 1
ATOM 702 C CA . LYS A 1 92 ? -19.719 -14.812 -1.183 1 96.31 92 LYS A CA 1
ATOM 703 C C . LYS A 1 92 ? -20.219 -13.414 -0.84 1 96.31 92 LYS A C 1
ATOM 705 O O . LYS A 1 92 ? -21.422 -13.164 -0.835 1 96.31 92 LYS A O 1
ATOM 710 N N . LYS A 1 93 ? -19.312 -12.531 -0.587 1 95.81 93 LYS A N 1
ATOM 711 C CA . LYS A 1 93 ? -19.656 -11.219 -0.048 1 95.81 93 LYS A CA 1
ATOM 712 C C . LYS A 1 93 ? -19.5 -10.133 -1.107 1 95.81 93 LYS A C 1
ATOM 714 O O . LYS A 1 93 ? -20.031 -9.031 -0.963 1 95.81 93 LYS A O 1
ATOM 719 N N . LYS A 1 94 ? -18.734 -10.453 -2.141 1 96.06 94 LYS A N 1
ATOM 720 C CA . LYS A 1 94 ? -18.375 -9.453 -3.146 1 96.06 94 LYS A CA 1
ATOM 721 C C . LYS A 1 94 ? -18.422 -10.047 -4.551 1 96.06 94 LYS A C 1
ATOM 723 O O . LYS A 1 94 ? -18.078 -11.219 -4.746 1 96.06 94 LYS A O 1
ATOM 728 N N . LYS A 1 95 ? -18.672 -9.203 -5.512 1 97.38 95 LYS A N 1
ATOM 729 C CA . LYS A 1 95 ? -18.656 -9.609 -6.914 1 97.38 95 LYS A CA 1
ATOM 730 C C . LYS A 1 95 ? -17.297 -9.344 -7.555 1 97.38 95 LYS A C 1
ATOM 732 O O . LYS A 1 95 ? -17.172 -8.508 -8.453 1 97.38 95 LYS A O 1
ATOM 73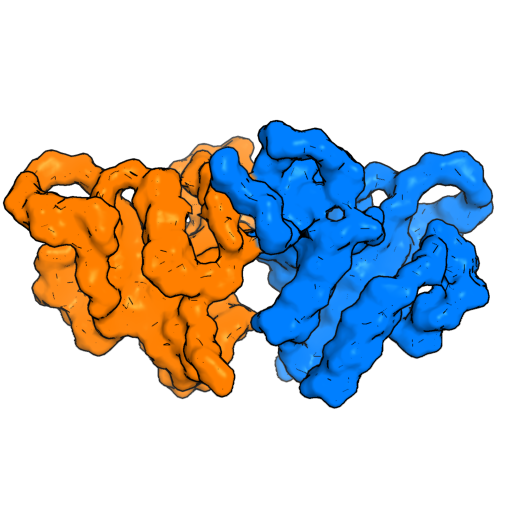7 N N . VAL A 1 96 ? -16.359 -10.125 -7.176 1 97.94 96 VAL A N 1
ATOM 738 C CA . VAL A 1 96 ? -15.023 -10.031 -7.738 1 97.94 96 VAL A CA 1
ATOM 739 C C . VAL A 1 96 ? -14.703 -11.289 -8.539 1 97.94 96 VAL A C 1
ATOM 741 O O . VAL A 1 96 ? -15.273 -12.352 -8.297 1 97.94 96 VAL A O 1
ATOM 744 N N . LYS A 1 97 ? -13.945 -11.148 -9.523 1 98.31 97 LYS A N 1
ATOM 745 C CA . LYS A 1 97 ? -13.352 -12.289 -10.211 1 98.31 97 LYS A CA 1
ATOM 746 C C . LYS A 1 97 ? -11.93 -12.555 -9.711 1 98.31 97 LYS A C 1
ATOM 748 O O . LYS A 1 97 ? -11.133 -11.625 -9.57 1 98.31 97 LYS A O 1
ATOM 753 N N . VAL A 1 98 ? -11.688 -13.781 -9.453 1 98.69 98 VAL A N 1
ATOM 754 C CA . VAL A 1 98 ? -10.383 -14.141 -8.906 1 98.69 98 VAL A CA 1
ATOM 755 C C . VAL A 1 98 ? -9.672 -15.109 -9.844 1 98.69 98 VAL A C 1
ATOM 757 O O . VAL A 1 98 ? -10.266 -16.094 -10.289 1 98.69 98 VAL A O 1
ATOM 760 N N . PHE A 1 99 ? -8.422 -14.758 -10.117 1 98.56 99 PHE A N 1
ATOM 761 C CA . PHE A 1 99 ? -7.566 -15.586 -10.969 1 98.56 99 PHE A CA 1
ATOM 762 C C . PHE A 1 99 ? -6.262 -15.922 -10.25 1 98.56 99 PHE A C 1
ATOM 764 O O . PHE A 1 99 ? -5.812 -15.172 -9.383 1 98.56 99 PHE A O 1
ATOM 771 N N . MET A 1 100 ? -5.738 -17 -10.664 1 98 100 MET A N 1
ATOM 772 C CA . MET A 1 100 ? -4.352 -17.281 -10.312 1 98 100 MET A CA 1
ATOM 773 C C . MET A 1 100 ? -3.461 -17.25 -11.555 1 98 100 MET A C 1
ATOM 775 O O . MET A 1 100 ? -3.857 -17.703 -12.625 1 98 100 MET A O 1
ATOM 779 N N . LYS A 1 101 ? -2.393 -16.672 -11.414 1 97 101 LYS A N 1
ATOM 780 C CA . LYS A 1 101 ? -1.354 -16.688 -12.445 1 97 101 LYS A CA 1
ATOM 781 C C . LYS A 1 101 ? -0.033 -17.203 -11.875 1 97 101 LYS A C 1
ATOM 783 O O . LYS A 1 101 ? 0.429 -16.719 -10.836 1 97 101 LYS A O 1
ATOM 788 N N . VAL A 1 102 ? 0.56 -18.141 -12.594 1 95.31 102 VAL A N 1
ATOM 789 C CA . VAL A 1 102 ? 1.769 -18.812 -12.125 1 95.31 102 VAL A CA 1
ATOM 790 C C . VAL A 1 102 ? 2.945 -18.438 -13.031 1 95.31 102 VAL A C 1
ATOM 792 O O . VAL A 1 102 ? 2.85 -18.531 -14.258 1 95.31 102 VAL A O 1
ATOM 795 N N . TYR A 1 103 ? 3.957 -18 -12.406 1 93.88 103 TYR A N 1
ATOM 796 C CA . TYR A 1 103 ? 5.207 -17.703 -13.094 1 93.88 103 TYR A CA 1
ATOM 797 C C . TYR A 1 103 ? 6.328 -18.609 -12.609 1 93.88 103 TYR A C 1
ATOM 799 O O . TYR A 1 103 ? 6.211 -19.25 -11.555 1 93.88 103 TYR A O 1
ATOM 807 N N . PHE A 1 104 ? 7.426 -18.656 -13.438 1 91 104 PHE A N 1
ATOM 808 C CA . PHE A 1 104 ? 8.539 -19.547 -13.133 1 91 104 PHE A CA 1
ATOM 809 C C . PHE A 1 104 ? 9.867 -18.797 -13.18 1 91 104 PHE A C 1
ATOM 811 O O . PHE A 1 104 ? 10.164 -18.125 -14.172 1 91 104 PHE A O 1
ATOM 818 N N . GLY A 1 105 ? 10.594 -18.891 -12.094 1 91.12 105 GLY A N 1
ATOM 819 C CA . GLY A 1 105 ? 11.891 -18.25 -12.07 1 91.12 105 GLY A CA 1
ATOM 820 C C . GLY A 1 105 ? 12.148 -17.469 -10.797 1 91.12 105 GLY A C 1
ATOM 821 O O . GLY A 1 105 ? 11.734 -17.875 -9.719 1 91.12 105 GLY A O 1
ATOM 822 N N . ASP A 1 106 ? 12.922 -16.422 -10.883 1 92.75 106 ASP A N 1
ATOM 823 C CA . ASP A 1 106 ? 13.258 -15.57 -9.734 1 92.75 106 ASP A CA 1
ATOM 824 C C . ASP A 1 106 ? 12.07 -14.695 -9.336 1 92.75 106 ASP A C 1
ATOM 826 O O . ASP A 1 106 ? 11.539 -13.945 -10.156 1 92.75 106 ASP A O 1
ATOM 830 N N . ALA A 1 107 ? 11.703 -14.797 -8.133 1 95.31 107 ALA A N 1
ATOM 831 C CA . ALA A 1 107 ? 10.492 -14.141 -7.648 1 95.31 107 ALA A CA 1
ATOM 832 C C . ALA A 1 107 ? 10.555 -12.633 -7.867 1 95.31 107 ALA A C 1
ATOM 834 O O . ALA A 1 107 ? 9.57 -12.016 -8.273 1 95.31 107 ALA A O 1
ATOM 835 N N . ARG A 1 108 ? 11.68 -12.023 -7.609 1 96 108 ARG A N 1
ATOM 836 C CA . ARG A 1 108 ? 11.812 -10.578 -7.766 1 96 108 ARG A CA 1
ATOM 837 C C . ARG A 1 108 ? 11.531 -10.156 -9.203 1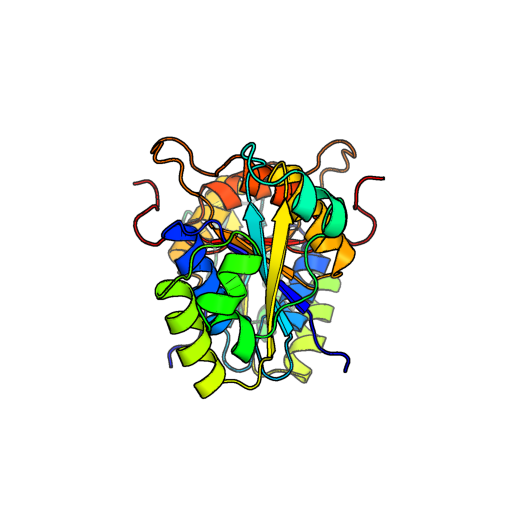 96 108 ARG A C 1
ATOM 839 O O . ARG A 1 108 ? 10.719 -9.266 -9.445 1 96 108 ARG A O 1
ATOM 846 N N . GLU A 1 109 ? 12.102 -10.883 -10.07 1 94.12 109 GLU A N 1
ATOM 847 C CA . GLU A 1 109 ? 11.969 -10.578 -11.492 1 94.12 109 GLU A CA 1
ATOM 848 C C . GLU A 1 109 ? 10.562 -10.891 -11.992 1 94.12 109 GLU A C 1
ATOM 850 O O . GLU A 1 109 ? 9.945 -10.062 -12.664 1 94.12 109 GLU A O 1
ATOM 855 N N . LYS A 1 110 ? 10.133 -12.031 -11.641 1 95.12 110 LYS A N 1
ATOM 856 C CA . LYS A 1 110 ? 8.883 -12.5 -12.219 1 95.12 110 LYS A CA 1
ATOM 857 C C . LYS A 1 110 ? 7.688 -11.734 -11.656 1 95.12 110 LYS A C 1
ATOM 859 O O . LYS A 1 110 ? 6.703 -11.508 -12.359 1 95.12 110 LYS A O 1
ATOM 864 N N . ILE A 1 111 ? 7.758 -11.312 -10.414 1 97.25 111 ILE A N 1
ATOM 865 C CA . ILE A 1 111 ? 6.668 -10.531 -9.852 1 97.25 111 ILE A CA 1
ATOM 866 C C . ILE A 1 111 ? 6.617 -9.156 -10.523 1 97.25 111 ILE A C 1
ATOM 868 O O . ILE A 1 111 ? 5.547 -8.695 -10.938 1 97.25 111 ILE A O 1
ATOM 872 N N . THR A 1 112 ? 7.746 -8.516 -10.648 1 95.75 112 THR A N 1
ATOM 873 C CA . THR A 1 112 ? 7.777 -7.207 -11.297 1 95.75 112 THR A CA 1
ATOM 874 C C . THR A 1 112 ? 7.266 -7.305 -12.734 1 95.75 112 THR A C 1
ATOM 876 O O . THR A 1 112 ? 6.477 -6.465 -13.172 1 95.75 112 THR A O 1
ATOM 879 N N . LYS A 1 113 ? 7.645 -8.359 -13.375 1 94.25 113 LYS A N 1
ATOM 880 C CA . LYS A 1 113 ? 7.164 -8.602 -14.734 1 94.25 113 LYS A CA 1
ATOM 881 C C . LYS A 1 113 ? 5.66 -8.844 -14.75 1 94.25 113 LYS A C 1
ATOM 883 O O . LYS A 1 113 ? 4.945 -8.297 -15.594 1 94.25 113 LYS A O 1
ATOM 888 N N . ALA A 1 114 ? 5.199 -9.648 -13.867 1 96.69 114 ALA A N 1
ATOM 889 C CA . ALA A 1 114 ? 3.777 -9.977 -13.773 1 96.69 114 ALA A CA 1
ATOM 890 C C . ALA A 1 114 ? 2.936 -8.719 -13.57 1 96.69 114 ALA A C 1
ATOM 892 O O . ALA A 1 114 ? 1.911 -8.539 -14.234 1 96.69 114 ALA A O 1
ATOM 893 N N . LEU A 1 115 ? 3.385 -7.852 -12.703 1 97.31 115 LEU A N 1
ATOM 894 C CA . LEU A 1 115 ? 2.639 -6.641 -12.375 1 97.31 115 LEU A CA 1
ATOM 895 C C . LEU A 1 115 ? 2.553 -5.711 -13.586 1 97.31 115 LEU A C 1
ATOM 897 O O . LEU A 1 115 ? 1.553 -5.016 -13.766 1 97.31 115 LEU A O 1
ATOM 901 N N . ALA A 1 116 ? 3.559 -5.781 -14.414 1 94.56 116 ALA A N 1
ATOM 902 C CA . ALA A 1 116 ? 3.578 -4.961 -15.625 1 94.56 116 ALA A CA 1
ATOM 903 C C . ALA A 1 116 ? 2.711 -5.578 -16.719 1 94.56 116 ALA A C 1
ATOM 905 O O . ALA A 1 116 ? 1.997 -4.863 -17.422 1 94.56 116 ALA A O 1
ATOM 906 N N . GLU A 1 117 ? 2.725 -6.871 -16.812 1 94.69 117 GLU A N 1
ATOM 907 C CA . GLU A 1 117 ? 2.027 -7.574 -17.891 1 94.69 117 GLU A CA 1
ATOM 908 C C . GLU A 1 117 ? 0.521 -7.594 -17.656 1 94.69 117 GLU A C 1
ATOM 910 O O . GLU A 1 117 ? -0.266 -7.5 -18.594 1 94.69 117 GLU A O 1
ATOM 915 N N . ILE A 1 118 ? 0.015 -7.773 -16.516 1 94 118 ILE A N 1
ATOM 916 C CA . ILE A 1 118 ? -1.395 -7.75 -16.141 1 94 118 ILE A CA 1
ATOM 917 C C . ILE A 1 118 ? -1.87 -6.305 -16.016 1 94 118 ILE A C 1
ATOM 919 O O . ILE A 1 118 ? -3.07 -6.031 -16.078 1 94 118 ILE A O 1
ATOM 923 N N . PRO A 1 119 ? -0.981 -5.41 -16.156 1 90.25 119 PRO A N 1
ATOM 924 C CA . PRO A 1 119 ? -1.081 -4.008 -15.734 1 90.25 119 PRO A CA 1
ATOM 925 C C . PRO A 1 119 ? -2.025 -3.811 -14.555 1 90.25 119 PRO A C 1
ATOM 927 O O . PRO A 1 119 ? -3.15 -3.334 -14.727 1 90.25 119 PRO A O 1
ATOM 930 N N . VAL A 1 120 ? -1.522 -4.07 -13.422 1 96.25 120 VAL A N 1
ATOM 931 C CA . VAL A 1 120 ? -2.324 -3.996 -12.203 1 96.25 120 VAL A CA 1
ATOM 932 C C . VAL A 1 120 ? -2.436 -2.545 -11.742 1 96.25 120 VAL A C 1
ATOM 934 O O . VAL A 1 120 ? -1.479 -1.775 -11.859 1 96.25 120 VAL A O 1
ATOM 937 N N . HIS A 1 121 ? -3.627 -2.262 -11.195 1 96.56 121 HIS A N 1
ATOM 938 C CA . HIS A 1 121 ? -3.893 -0.956 -10.602 1 96.56 121 HIS A CA 1
ATOM 939 C C . HIS A 1 121 ? -3.164 -0.795 -9.273 1 96.56 121 HIS A C 1
ATOM 941 O O . HIS A 1 121 ? -2.76 0.312 -8.906 1 96.56 121 HIS A O 1
ATOM 947 N N . ALA A 1 122 ? -3.037 -1.848 -8.586 1 98.31 122 ALA A N 1
ATOM 948 C CA . ALA A 1 122 ? -2.35 -1.9 -7.297 1 98.31 122 ALA A CA 1
ATOM 949 C C . ALA A 1 122 ? -1.907 -3.324 -6.969 1 98.31 122 ALA A C 1
ATOM 951 O O . ALA A 1 122 ? -2.551 -4.293 -7.379 1 98.31 122 ALA A O 1
ATOM 952 N N . ALA A 1 123 ? -0.808 -3.414 -6.266 1 98.81 123 ALA A N 1
ATOM 953 C CA . ALA A 1 123 ? -0.279 -4.707 -5.832 1 98.81 123 ALA A CA 1
ATOM 954 C C . ALA A 1 123 ? -0.248 -4.801 -4.312 1 98.81 123 ALA A C 1
ATOM 956 O O . ALA A 1 123 ? -0.165 -3.785 -3.619 1 98.81 123 ALA A O 1
ATOM 957 N N . PHE A 1 124 ? -0.293 -6.012 -3.814 1 98.88 124 PHE A N 1
ATOM 958 C CA . PHE A 1 124 ? -0.355 -6.312 -2.389 1 98.88 124 PHE A CA 1
ATOM 959 C C . PHE A 1 124 ? 0.549 -7.492 -2.043 1 98.88 124 PHE A C 1
ATOM 961 O O . PHE A 1 124 ? 0.568 -8.492 -2.756 1 98.88 124 PHE A O 1
ATOM 968 N N . MET A 1 125 ? 1.256 -7.398 -0.997 1 98.44 125 MET A N 1
ATOM 969 C CA . MET A 1 125 ? 2.146 -8.484 -0.604 1 98.44 125 MET A CA 1
ATOM 970 C C . MET A 1 125 ? 2.484 -8.406 0.881 1 98.44 125 MET A C 1
ATOM 972 O O . MET A 1 125 ? 2.389 -7.332 1.484 1 98.44 125 MET A O 1
ATOM 976 N N . GLY A 1 126 ? 2.799 -9.539 1.467 1 97.75 126 GLY A N 1
ATOM 977 C CA . GLY A 1 126 ? 3.33 -9.562 2.82 1 97.75 126 GLY A CA 1
ATOM 978 C C . GLY A 1 126 ? 4.707 -8.938 2.932 1 97.75 126 GLY A C 1
ATOM 979 O O . GLY A 1 126 ? 5.469 -8.922 1.964 1 97.75 126 GLY A O 1
ATOM 980 N N . SER A 1 127 ? 5.004 -8.484 4.098 1 96.31 127 SER A N 1
ATOM 981 C CA . SER A 1 127 ? 6.309 -7.867 4.336 1 96.31 127 SER A CA 1
ATOM 982 C C . SER A 1 127 ? 7.414 -8.914 4.367 1 96.31 127 SER A C 1
ATOM 984 O O . SER A 1 127 ? 8.555 -8.633 3.98 1 96.31 127 SER A O 1
ATOM 986 N N . ARG A 1 128 ? 6.98 -10.086 4.871 1 92.81 128 ARG A N 1
ATOM 987 C CA . ARG A 1 128 ? 7.91 -11.211 4.941 1 92.81 128 ARG A CA 1
ATOM 988 C C . ARG A 1 128 ? 7.305 -12.461 4.32 1 92.81 128 ARG A C 1
ATOM 990 O O . ARG A 1 128 ? 6.082 -12.594 4.234 1 92.81 128 ARG A O 1
ATOM 997 N N . GLY A 1 129 ? 8.211 -13.289 3.863 1 91.31 129 GLY A N 1
ATOM 998 C CA . GLY A 1 129 ? 7.801 -14.562 3.287 1 91.31 129 GLY A CA 1
ATOM 999 C C . GLY A 1 129 ? 8.156 -15.75 4.156 1 91.31 129 GLY A C 1
ATOM 1000 O O . GLY A 1 129 ? 7.84 -15.773 5.348 1 91.31 129 GLY A O 1
ATOM 1001 N N . LEU A 1 130 ? 8.812 -16.562 3.502 1 86.06 130 LEU A N 1
ATOM 1002 C CA . LEU A 1 130 ? 9.07 -17.859 4.113 1 86.06 130 LEU A CA 1
ATOM 1003 C C . LEU A 1 130 ? 10.281 -17.797 5.031 1 86.06 130 LEU A C 1
ATOM 1005 O O . LEU A 1 130 ? 10.469 -18.672 5.887 1 86.06 130 LEU A O 1
ATOM 1009 N N . SER A 1 131 ? 11.047 -16.656 4.84 1 79.75 131 SER A N 1
ATOM 1010 C CA . SER A 1 131 ? 12.211 -16.547 5.715 1 79.75 131 SER A CA 1
ATOM 1011 C C . SER A 1 131 ? 11.797 -16.25 7.148 1 79.75 131 SER A C 1
ATOM 1013 O O . SER A 1 131 ? 10.82 -15.523 7.375 1 79.75 131 SER A O 1
ATOM 1015 N N . ARG A 1 132 ? 12.312 -16.938 8.117 1 70.12 132 ARG A N 1
ATOM 1016 C CA . ARG A 1 132 ? 11.953 -16.797 9.523 1 70.12 132 ARG A CA 1
ATOM 1017 C C . ARG A 1 132 ? 12.961 -15.906 10.25 1 70.12 132 ARG A C 1
ATOM 1019 O O . ARG A 1 132 ? 12.945 -15.828 11.484 1 70.12 132 ARG A O 1
ATOM 1026 N N . LEU A 1 133 ? 13.703 -15.258 9.492 1 78.5 133 LEU A N 1
ATOM 1027 C CA . LEU A 1 133 ? 14.695 -14.461 10.203 1 78.5 133 LEU A CA 1
ATOM 1028 C C . LEU A 1 133 ? 14.039 -13.266 10.891 1 78.5 133 LEU A C 1
ATOM 1030 O O . LEU A 1 133 ? 13.438 -12.414 10.234 1 78.5 133 LEU A O 1
ATOM 1034 N N . GLU A 1 134 ? 14.125 -13.195 12.148 1 73.06 134 GLU A N 1
ATOM 1035 C CA . GLU A 1 134 ? 13.406 -12.234 12.992 1 73.06 134 GLU A CA 1
ATOM 1036 C C . GLU A 1 134 ? 13.945 -10.82 12.797 1 73.06 134 GLU A C 1
ATOM 1038 O O . GLU A 1 134 ? 13.219 -9.844 12.984 1 73.06 134 GLU A O 1
ATOM 1043 N N . LYS A 1 135 ? 15.164 -10.695 12.398 1 78.31 135 LYS A N 1
ATOM 1044 C CA . LYS A 1 135 ? 15.789 -9.375 12.367 1 78.31 135 LYS A CA 1
ATOM 1045 C C . LYS A 1 135 ? 15.453 -8.641 11.07 1 78.31 135 LYS A C 1
ATOM 1047 O O . LYS A 1 135 ? 15.742 -7.453 10.938 1 78.31 135 LYS A O 1
ATOM 1052 N N . VAL A 1 136 ? 14.875 -9.469 10.25 1 76.31 136 VAL A N 1
ATOM 1053 C CA . VAL A 1 136 ? 14.555 -8.852 8.969 1 76.31 136 VAL A CA 1
ATOM 1054 C C . VAL A 1 136 ? 13.203 -8.148 9.047 1 76.31 136 VAL A C 1
ATOM 1056 O O . VAL A 1 136 ? 12.188 -8.781 9.359 1 76.31 136 VAL A O 1
ATOM 1059 N N . LEU A 1 137 ? 13.172 -6.816 8.82 1 84.06 137 LEU A N 1
ATOM 1060 C CA . LEU A 1 137 ? 11.93 -6.062 8.891 1 84.06 137 LEU A CA 1
ATOM 1061 C C . LEU A 1 137 ? 11.109 -6.242 7.613 1 84.06 137 LEU A C 1
ATOM 1063 O O . LEU A 1 137 ? 9.883 -6.367 7.672 1 84.06 137 LEU A O 1
ATOM 1067 N N . MET A 1 138 ? 11.844 -6.332 6.512 1 93.19 138 MET A N 1
ATOM 1068 C CA . MET A 1 138 ? 11.164 -6.527 5.234 1 93.19 138 MET A CA 1
ATOM 1069 C C . MET A 1 138 ? 11.914 -7.535 4.367 1 93.19 138 MET A C 1
ATOM 1071 O O . MET A 1 138 ? 13.141 -7.461 4.246 1 93.19 138 MET A O 1
ATOM 1075 N N . GLY A 1 139 ? 11.258 -8.422 3.814 1 94.5 139 GLY A N 1
ATOM 1076 C CA . GLY A 1 139 ? 11.852 -9.43 2.953 1 94.5 139 GLY A CA 1
ATOM 1077 C C . GLY A 1 139 ? 12.477 -8.844 1.698 1 94.5 139 GLY A C 1
ATOM 1078 O O . GLY A 1 139 ? 12.023 -7.812 1.198 1 94.5 139 GLY A O 1
ATOM 1079 N N . SER A 1 140 ? 13.375 -9.578 1.123 1 94.75 140 SER A N 1
ATOM 1080 C CA . SER A 1 140 ? 14.148 -9.117 -0.027 1 94.75 140 SER A CA 1
ATOM 1081 C C . SER A 1 140 ? 13.266 -8.977 -1.263 1 94.75 140 SER A C 1
ATOM 1083 O O . SER A 1 140 ? 13.43 -8.039 -2.045 1 94.75 140 SER A O 1
ATOM 1085 N N . VAL A 1 141 ? 12.336 -9.875 -1.449 1 96.62 141 VAL A N 1
ATOM 1086 C CA . VAL A 1 141 ? 11.445 -9.805 -2.605 1 96.62 141 VAL A CA 1
ATOM 1087 C C . VAL A 1 141 ? 10.508 -8.609 -2.473 1 96.62 141 VAL A C 1
ATOM 10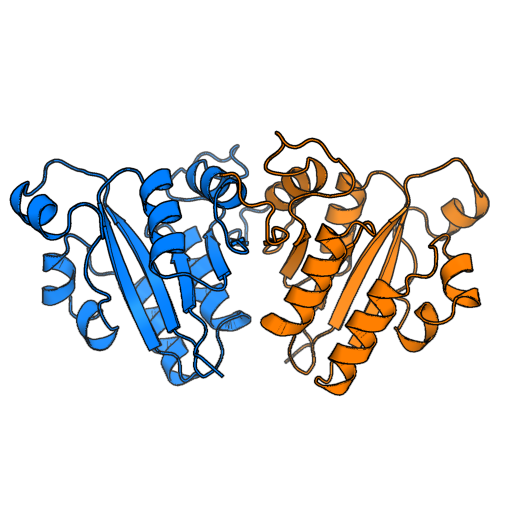89 O O . VAL A 1 141 ? 10.344 -7.836 -3.418 1 96.62 141 VAL A O 1
ATOM 1092 N N . THR A 1 142 ? 9.898 -8.469 -1.308 1 97.62 142 THR A N 1
ATOM 1093 C CA . THR A 1 142 ? 9.023 -7.332 -1.077 1 97.62 142 THR A CA 1
ATOM 1094 C C . THR A 1 142 ? 9.773 -6.02 -1.278 1 97.62 142 THR A C 1
ATOM 1096 O O . THR A 1 142 ? 9.273 -5.109 -1.947 1 97.62 142 THR A O 1
ATOM 1099 N N . ASN A 1 143 ? 10.945 -5.953 -0.742 1 95.69 143 ASN A N 1
ATOM 1100 C CA . ASN A 1 143 ? 11.766 -4.758 -0.922 1 95.69 143 ASN A CA 1
ATOM 1101 C C . ASN A 1 143 ? 12.023 -4.473 -2.398 1 95.69 143 ASN A C 1
ATOM 1103 O O . ASN A 1 143 ? 11.883 -3.334 -2.848 1 95.69 143 ASN A O 1
ATOM 1107 N N . HIS A 1 144 ? 12.367 -5.477 -3.117 1 96.69 144 HIS A N 1
ATOM 1108 C CA . HIS A 1 144 ? 12.617 -5.332 -4.547 1 96.69 144 HIS A CA 1
ATOM 1109 C C . HIS A 1 144 ? 11.367 -4.836 -5.273 1 96.69 144 HIS A C 1
ATOM 1111 O O . HIS A 1 144 ? 11.445 -3.9 -6.074 1 96.69 144 HIS A O 1
ATOM 1117 N N . VAL A 1 145 ? 10.258 -5.383 -5.016 1 97.56 145 VAL A N 1
ATOM 1118 C CA . VAL A 1 145 ? 9.023 -5.062 -5.719 1 97.56 145 VAL A CA 1
ATOM 1119 C C . VAL A 1 145 ? 8.586 -3.635 -5.387 1 97.56 145 VAL A C 1
ATOM 1121 O O . VAL A 1 145 ? 8.227 -2.863 -6.277 1 97.56 145 VAL A O 1
ATOM 1124 N N . VAL A 1 146 ? 8.664 -3.219 -4.133 1 97.19 146 VAL A N 1
ATOM 1125 C CA . VAL A 1 146 ? 8.266 -1.875 -3.729 1 97.19 146 VAL A CA 1
ATOM 1126 C C . VAL A 1 146 ? 9.125 -0.841 -4.457 1 97.19 146 VAL A C 1
ATOM 1128 O O . VAL A 1 146 ? 8.625 0.218 -4.848 1 97.19 146 VAL A O 1
ATOM 1131 N N . ASN A 1 147 ? 10.305 -1.183 -4.73 1 94.81 147 ASN A N 1
ATOM 1132 C CA . ASN A 1 147 ? 11.242 -0.249 -5.348 1 94.81 147 ASN A CA 1
ATOM 1133 C C . ASN A 1 147 ? 11.086 -0.221 -6.863 1 94.81 147 ASN A C 1
ATOM 1135 O O . ASN A 1 147 ? 11.344 0.803 -7.5 1 94.81 147 ASN A O 1
ATOM 1139 N N . HIS A 1 148 ? 10.539 -1.337 -7.426 1 95.06 148 HIS A N 1
ATOM 1140 C CA . HIS A 1 148 ? 10.68 -1.437 -8.875 1 95.06 148 HIS A CA 1
ATOM 1141 C C . HIS A 1 148 ? 9.32 -1.522 -9.555 1 95.06 148 HIS A C 1
ATOM 1143 O O . HIS A 1 148 ? 9.219 -1.34 -10.773 1 95.06 148 HIS A O 1
ATOM 1149 N N . ALA A 1 149 ? 8.32 -1.891 -8.812 1 95.44 149 ALA A N 1
ATOM 1150 C CA . ALA A 1 149 ? 6.996 -1.997 -9.43 1 95.44 149 ALA A CA 1
ATOM 1151 C C . ALA A 1 149 ? 6.547 -0.654 -9.992 1 95.44 149 ALA A C 1
ATOM 1153 O O . ALA A 1 149 ? 6.812 0.396 -9.406 1 95.44 149 ALA A O 1
ATOM 1154 N N . GLY A 1 150 ? 5.824 -0.651 -11.07 1 93.75 150 GLY A N 1
ATOM 1155 C CA . GLY A 1 150 ? 5.297 0.551 -11.688 1 93.75 150 GLY A CA 1
ATOM 1156 C C . GLY A 1 150 ? 3.926 0.939 -11.164 1 93.75 150 GLY A C 1
ATOM 1157 O O . GLY A 1 150 ? 3.307 1.88 -11.664 1 93.75 150 GLY A O 1
ATOM 1158 N N . CYS A 1 151 ? 3.471 0.243 -10.234 1 96.81 151 CYS A N 1
ATOM 1159 C CA . CYS A 1 151 ? 2.156 0.466 -9.641 1 96.81 151 CYS A CA 1
ATOM 1160 C C . CYS A 1 151 ? 2.266 0.672 -8.141 1 96.81 151 CYS A C 1
ATOM 1162 O O . CYS A 1 151 ? 3.299 0.373 -7.539 1 96.81 151 CYS A O 1
ATOM 1164 N N . PRO A 1 152 ? 1.23 1.267 -7.508 1 98.12 152 PRO A N 1
ATOM 1165 C CA . PRO A 1 152 ? 1.211 1.31 -6.043 1 98.12 152 PRO A CA 1
ATOM 1166 C C . PRO A 1 152 ? 1.327 -0.076 -5.41 1 98.12 152 PRO A C 1
ATOM 1168 O O . PRO A 1 152 ? 0.739 -1.038 -5.91 1 98.12 152 PRO A O 1
ATOM 1171 N N . VAL A 1 153 ? 2.146 -0.18 -4.348 1 98.75 153 VAL A N 1
ATOM 1172 C CA . VAL A 1 153 ? 2.346 -1.448 -3.654 1 98.75 153 VAL A CA 1
ATOM 1173 C C . VAL A 1 153 ? 1.986 -1.291 -2.178 1 98.75 153 VAL A C 1
ATOM 1175 O O . VAL A 1 153 ? 2.477 -0.38 -1.507 1 98.75 153 VAL A O 1
ATOM 1178 N N . THR A 1 154 ? 1.095 -2.117 -1.699 1 98.88 154 THR A N 1
ATOM 1179 C CA . THR A 1 154 ? 0.774 -2.186 -0.278 1 98.88 154 THR A CA 1
ATOM 1180 C C . THR A 1 154 ? 1.558 -3.309 0.399 1 98.88 154 THR A C 1
ATOM 1182 O O . THR A 1 154 ? 1.471 -4.469 -0.011 1 98.88 154 THR A O 1
ATOM 1185 N N . VAL A 1 155 ? 2.311 -2.957 1.389 1 98.62 155 VAL A N 1
ATOM 1186 C CA . VAL A 1 155 ? 3.061 -3.906 2.203 1 98.62 155 VAL A CA 1
ATOM 1187 C C . VAL A 1 155 ? 2.309 -4.18 3.504 1 98.62 155 VAL A C 1
ATOM 1189 O O . VAL A 1 155 ? 2.031 -3.26 4.273 1 98.62 155 VAL A O 1
ATOM 1192 N N . ILE A 1 156 ? 2.047 -5.457 3.76 1 98.19 156 ILE A N 1
ATOM 1193 C CA . ILE A 1 156 ? 1.183 -5.859 4.867 1 98.19 156 ILE A CA 1
ATOM 1194 C C . ILE A 1 156 ? 1.954 -6.766 5.82 1 98.19 156 ILE A C 1
ATOM 1196 O O . ILE A 1 156 ? 2.5 -7.793 5.41 1 98.19 156 ILE A O 1
ATOM 1200 N N . LYS A 1 157 ? 2.01 -6.359 7.023 1 94.69 157 LYS A N 1
ATOM 1201 C CA . LYS A 1 157 ? 2.697 -7.152 8.039 1 94.69 157 LYS A CA 1
ATOM 1202 C C . LYS A 1 157 ? 1.721 -8.062 8.781 1 94.69 157 LYS A C 1
ATOM 1204 O O . LYS A 1 157 ? 0.607 -7.645 9.109 1 94.69 157 LYS A O 1
ATOM 1209 N N . LEU A 1 158 ? 2.139 -9.258 8.922 1 91.81 158 LEU A N 1
ATOM 1210 C CA . LEU A 1 158 ? 1.36 -10.172 9.75 1 91.81 158 LEU A CA 1
ATOM 1211 C C . LEU A 1 158 ? 1.241 -9.641 11.172 1 91.81 158 LEU A C 1
ATOM 1213 O O . LEU A 1 158 ? 2.234 -9.211 11.766 1 91.81 158 LEU A O 1
ATOM 1217 N N . PRO A 1 159 ? -0.002 -9.602 11.641 1 86.5 159 PRO A N 1
ATOM 1218 C CA . PRO A 1 159 ? -0.135 -9.141 13.023 1 86.5 159 PRO A CA 1
ATOM 1219 C C . PRO A 1 159 ? 0.764 -9.906 13.984 1 86.5 159 PRO A C 1
ATOM 1221 O O . PRO A 1 159 ? 0.914 -11.125 13.859 1 86.5 159 PRO A O 1
ATOM 1224 N N . GLY A 1 160 ? 1.357 -9.281 14.93 1 76.19 160 GLY A N 1
ATOM 1225 C CA . GLY A 1 160 ? 2.285 -9.891 15.875 1 76.19 160 GLY A CA 1
ATOM 1226 C C . GLY A 1 160 ? 3.734 -9.773 15.445 1 76.19 160 GLY A C 1
ATOM 1227 O O . GLY A 1 160 ? 4.645 -9.977 16.25 1 76.19 160 GLY A O 1
ATOM 1228 N N . GLU A 1 161 ? 3.979 -9.641 14.195 1 63.09 161 GLU A N 1
ATOM 1229 C CA . GLU A 1 161 ? 5.336 -9.414 13.703 1 63.09 161 GLU A CA 1
ATOM 1230 C C . GLU A 1 161 ? 5.836 -8.023 14.094 1 63.09 161 GLU A C 1
ATOM 1232 O O . GLU A 1 161 ? 7.027 -7.73 13.977 1 63.09 161 GLU A O 1
ATOM 1237 N N . SER A 1 162 ? 5.008 -7.105 14.594 1 54.44 162 SER A N 1
ATOM 1238 C CA . SER A 1 162 ? 5.461 -5.75 14.898 1 54.44 162 SER A CA 1
ATOM 1239 C C . SER A 1 162 ? 6.531 -5.758 15.984 1 54.44 162 SER A C 1
ATOM 1241 O O . SER A 1 162 ? 6.547 -6.648 16.844 1 54.44 162 SER A O 1
ATOM 1243 N N . HIS A 1 163 ? 7.75 -5.227 15.633 1 48.41 163 HIS A N 1
ATOM 1244 C CA . HIS A 1 163 ? 8.977 -5.219 16.422 1 48.41 163 HIS A CA 1
ATOM 1245 C C . HIS A 1 163 ? 8.727 -4.707 17.828 1 48.41 163 HIS A C 1
ATOM 1247 O O . HIS A 1 163 ? 8.102 -3.66 18.016 1 48.41 163 HIS A O 1
ATOM 1253 N N . HIS A 1 164 ? 8.453 -5.496 18.812 1 36.75 164 HIS A N 1
ATOM 1254 C CA . HIS A 1 164 ? 8.898 -5.082 20.125 1 36.75 164 HIS A CA 1
ATOM 1255 C C . HIS A 1 164 ? 10.391 -4.762 20.141 1 36.75 164 HIS A C 1
ATOM 1257 O O . HIS A 1 164 ? 11.164 -5.395 19.422 1 36.75 164 HIS A O 1
ATOM 1263 N N . MET B 1 1 ? -20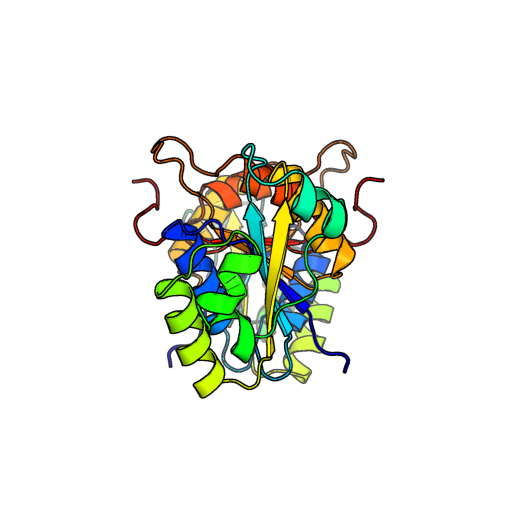.219 -1.062 11.609 1 60.38 1 MET B N 1
ATOM 1264 C CA . MET B 1 1 ? -18.797 -1.28 11.805 1 60.38 1 MET B CA 1
ATOM 1265 C C . MET B 1 1 ? -18.078 0.036 12.086 1 60.38 1 MET B C 1
ATOM 1267 O O . MET B 1 1 ? -18.547 1.103 11.688 1 60.38 1 MET B O 1
ATOM 1271 N N . ALA B 1 2 ? -17.125 -0.034 12.969 1 78.56 2 ALA B N 1
ATOM 1272 C CA . ALA B 1 2 ? -16.406 1.188 13.328 1 78.56 2 ALA B CA 1
ATOM 1273 C C . ALA B 1 2 ? -15.727 1.807 12.109 1 78.56 2 ALA B C 1
ATOM 1275 O O . ALA B 1 2 ? -15.312 1.095 11.195 1 78.56 2 ALA B O 1
ATOM 1276 N N . ALA B 1 3 ? -15.734 3.098 11.961 1 91.38 3 ALA B N 1
ATOM 1277 C CA . ALA B 1 3 ? -15.094 3.832 10.867 1 91.38 3 ALA B CA 1
ATOM 1278 C C . ALA B 1 3 ? -13.617 3.463 10.75 1 91.38 3 ALA B C 1
ATOM 1280 O O . ALA B 1 3 ? -12.938 3.273 11.758 1 91.38 3 ALA B O 1
ATOM 1281 N N . ARG B 1 4 ? -13.203 3.191 9.57 1 95.5 4 ARG B N 1
ATOM 1282 C CA . ARG B 1 4 ? -11.781 2.99 9.336 1 95.5 4 ARG B CA 1
ATOM 1283 C C . ARG B 1 4 ? -11.031 4.32 9.32 1 95.5 4 ARG B C 1
ATOM 1285 O O . ARG B 1 4 ? -11.531 5.312 8.781 1 95.5 4 ARG B O 1
ATOM 1292 N N . ASN B 1 5 ? -9.852 4.316 9.977 1 98.38 5 ASN B N 1
ATOM 1293 C CA . ASN B 1 5 ? -8.93 5.445 9.891 1 98.38 5 ASN B CA 1
ATOM 1294 C C . ASN B 1 5 ? -7.832 5.195 8.859 1 98.38 5 ASN B C 1
ATOM 1296 O O . ASN B 1 5 ? -7.102 4.207 8.953 1 98.38 5 ASN B O 1
ATOM 1300 N N . LEU B 1 6 ? -7.77 6.086 7.906 1 98.75 6 LEU B N 1
ATOM 1301 C CA . LEU B 1 6 ? -6.711 6.055 6.902 1 98.75 6 LEU B CA 1
ATOM 1302 C C . LEU B 1 6 ? -5.699 7.168 7.141 1 98.75 6 LEU B C 1
ATOM 1304 O O . LEU B 1 6 ? -6.078 8.305 7.441 1 98.75 6 LEU B O 1
ATOM 1308 N N . GLY B 1 7 ? -4.426 6.867 7.145 1 98.81 7 GLY B N 1
ATOM 1309 C CA . GLY B 1 7 ? -3.387 7.879 7.254 1 98.81 7 GLY B CA 1
ATOM 1310 C C . GLY B 1 7 ? -2.67 8.148 5.945 1 98.81 7 GLY B C 1
ATOM 1311 O O . GLY B 1 7 ? -2.064 7.242 5.367 1 98.81 7 GLY B O 1
ATOM 1312 N N . VAL B 1 8 ? -2.732 9.344 5.473 1 98.94 8 VAL B N 1
ATOM 1313 C CA . VAL B 1 8 ? -1.994 9.742 4.277 1 98.94 8 VAL B CA 1
ATOM 1314 C C . VAL B 1 8 ? -0.892 10.727 4.656 1 98.94 8 VAL B C 1
ATOM 1316 O O . VAL B 1 8 ? -1.171 11.812 5.18 1 98.94 8 VAL B O 1
ATOM 1319 N N . CYS B 1 9 ? 0.331 10.383 4.363 1 98.81 9 CYS B N 1
ATOM 1320 C CA . CYS B 1 9 ? 1.468 11.227 4.707 1 98.81 9 CYS B CA 1
ATOM 1321 C C . CYS B 1 9 ? 1.765 12.219 3.59 1 98.81 9 CYS B C 1
ATOM 1323 O O . CYS B 1 9 ? 2.027 11.82 2.455 1 98.81 9 CYS B O 1
ATOM 1325 N N . VAL B 1 10 ? 1.782 13.539 3.938 1 98.31 10 VAL B N 1
ATOM 1326 C CA . VAL B 1 10 ? 1.936 14.578 2.922 1 98.31 10 VAL B CA 1
ATOM 1327 C C . VAL B 1 10 ? 3.074 15.516 3.309 1 98.31 10 VAL B C 1
ATOM 1329 O O . VAL B 1 10 ? 3.109 16.031 4.43 1 98.31 10 VAL B O 1
ATOM 1332 N N . ASP B 1 11 ? 3.977 15.703 2.379 1 96.06 11 ASP B N 1
ATOM 1333 C CA . ASP B 1 11 ? 5.086 16.625 2.615 1 96.06 11 ASP B CA 1
ATOM 1334 C C . ASP B 1 11 ? 5.066 17.766 1.611 1 96.06 11 ASP B C 1
ATOM 1336 O O . ASP B 1 11 ? 6.094 18.422 1.381 1 96.06 11 ASP B O 1
ATOM 1340 N N . HIS B 1 12 ? 3.916 17.922 0.79 1 95.56 12 HIS B N 1
ATOM 1341 C CA . HIS B 1 12 ? 3.643 18.969 -0.182 1 95.56 12 HIS B CA 1
ATOM 1342 C C . HIS B 1 12 ? 4.445 18.766 -1.461 1 95.56 12 HIS B C 1
ATOM 1344 O O . HIS B 1 12 ? 4.539 19.672 -2.295 1 95.56 12 HIS B O 1
ATOM 1350 N N . SER B 1 13 ? 5.129 17.641 -1.619 1 95 13 SER B N 1
ATOM 1351 C CA . SER B 1 13 ? 5.719 17.266 -2.9 1 95 13 SER B CA 1
ATOM 1352 C C . SER B 1 13 ? 4.656 16.797 -3.885 1 95 13 SER B C 1
ATOM 1354 O O . SER B 1 13 ? 3.561 16.391 -3.48 1 95 13 SER B O 1
ATOM 1356 N N . PRO B 1 14 ? 4.922 16.859 -5.176 1 95.25 14 PRO B N 1
ATOM 1357 C CA . PRO B 1 14 ? 3.984 16.328 -6.16 1 95.25 14 PRO B CA 1
ATOM 1358 C C . PRO B 1 14 ? 3.627 14.859 -5.887 1 95.25 14 PRO B C 1
ATOM 1360 O O . PRO B 1 14 ? 2.467 14.469 -6.035 1 95.25 14 PRO B O 1
ATOM 1363 N N . GLY B 1 15 ? 4.605 14.094 -5.445 1 96.38 15 GLY B N 1
ATOM 1364 C CA . GLY B 1 15 ? 4.352 12.695 -5.125 1 96.38 15 GLY B CA 1
ATOM 1365 C C . GLY B 1 15 ? 3.367 12.516 -3.986 1 96.38 15 GLY B C 1
ATOM 1366 O O . GLY B 1 15 ? 2.514 11.625 -4.031 1 96.38 15 GLY B O 1
ATOM 1367 N N . SER B 1 16 ? 3.488 13.344 -2.965 1 97.88 16 SER B N 1
ATOM 1368 C CA . SER B 1 16 ? 2.592 13.203 -1.821 1 97.88 16 SER B CA 1
ATOM 1369 C C . SER B 1 16 ? 1.182 13.672 -2.164 1 97.88 16 SER B C 1
ATOM 1371 O O . SER B 1 16 ? 0.199 13.133 -1.646 1 97.88 16 SER B O 1
ATOM 1373 N N . PHE B 1 17 ? 1.062 14.688 -3.074 1 98.25 17 PHE B N 1
ATOM 1374 C CA . PHE B 1 17 ? -0.253 15.094 -3.553 1 98.25 17 PHE B CA 1
ATOM 1375 C C . PHE B 1 17 ? -0.906 13.984 -4.367 1 98.25 17 PHE B C 1
ATOM 1377 O O . PHE B 1 17 ? -2.096 13.703 -4.203 1 98.25 17 PHE B O 1
ATOM 1384 N N . TYR B 1 18 ? -0.094 13.383 -5.191 1 98.06 18 TYR B N 1
ATOM 1385 C CA . TYR B 1 18 ? -0.605 12.273 -5.992 1 98.06 18 TYR B CA 1
ATOM 1386 C C . TYR B 1 18 ? -1.05 11.117 -5.105 1 98.06 18 TYR B C 1
ATOM 1388 O O . TYR B 1 18 ? -2.084 10.492 -5.355 1 98.06 18 TYR B O 1
ATOM 1396 N N . ALA B 1 19 ? -0.312 10.852 -4.082 1 98.62 19 ALA B N 1
ATOM 1397 C CA . ALA B 1 19 ? -0.67 9.789 -3.146 1 98.62 19 ALA B CA 1
ATOM 1398 C C . ALA B 1 19 ? -1.998 10.094 -2.457 1 98.62 19 ALA B C 1
ATOM 1400 O O . ALA B 1 19 ? -2.832 9.203 -2.281 1 98.62 19 ALA B O 1
ATOM 1401 N N . LEU B 1 20 ? -2.199 11.336 -2.016 1 98.81 20 LEU B N 1
ATOM 1402 C CA . LEU B 1 20 ? -3.467 11.734 -1.416 1 98.81 20 LEU B CA 1
ATOM 1403 C C . LEU B 1 20 ? -4.621 11.531 -2.395 1 98.81 20 LEU B C 1
ATOM 1405 O O . LEU B 1 20 ? -5.629 10.914 -2.049 1 98.81 20 LEU B O 1
ATOM 1409 N N . ASN B 1 21 ? -4.414 12 -3.57 1 98.62 21 ASN B N 1
ATOM 1410 C CA . ASN B 1 21 ? -5.449 11.852 -4.586 1 98.62 21 ASN B CA 1
ATOM 1411 C C . ASN B 1 21 ? -5.754 10.383 -4.867 1 98.62 21 ASN B C 1
ATOM 1413 O O . ASN B 1 21 ? -6.918 9.984 -4.918 1 98.62 21 ASN B O 1
ATOM 1417 N N . TRP B 1 22 ? -4.723 9.594 -5.066 1 98.31 22 TRP B N 1
ATOM 1418 C CA . TRP B 1 22 ? -4.879 8.164 -5.316 1 98.31 22 TRP B CA 1
ATOM 1419 C C . TRP B 1 22 ? -5.652 7.496 -4.191 1 98.31 22 TRP B C 1
ATOM 1421 O O . TRP B 1 22 ? -6.535 6.672 -4.441 1 98.31 22 TRP B O 1
ATOM 1431 N N . THR B 1 23 ? -5.285 7.797 -2.916 1 98.62 23 THR B N 1
ATOM 1432 C CA . THR B 1 23 ? -5.941 7.211 -1.75 1 98.62 23 THR B CA 1
ATOM 1433 C C . THR B 1 23 ? -7.434 7.527 -1.752 1 98.62 23 THR B C 1
ATOM 1435 O O . THR B 1 23 ? -8.266 6.637 -1.56 1 98.62 23 THR B O 1
ATOM 1438 N N . MET B 1 24 ? -7.75 8.781 -2.023 1 98.44 24 MET B N 1
ATOM 1439 C CA . MET B 1 24 ? -9.148 9.211 -2.029 1 98.44 24 MET B CA 1
ATOM 1440 C C . MET B 1 24 ? -9.93 8.516 -3.139 1 98.44 24 MET B C 1
ATOM 1442 O O . MET B 1 24 ? -11.07 8.109 -2.936 1 98.44 24 MET B O 1
ATOM 1446 N N . GLU B 1 25 ? -9.312 8.273 -4.238 1 96.69 25 GLU B N 1
ATOM 1447 C CA . GLU B 1 25 ? -10 7.742 -5.41 1 96.69 25 GLU B CA 1
ATOM 1448 C C . GLU B 1 25 ? -10.109 6.219 -5.344 1 96.69 25 GLU B C 1
ATOM 1450 O O . GLU B 1 25 ? -11.102 5.645 -5.793 1 96.69 25 GLU B O 1
ATOM 1455 N N . ASN B 1 26 ? -9.133 5.602 -4.805 1 96.25 26 ASN B N 1
ATOM 1456 C CA . ASN B 1 26 ? -9.023 4.164 -5.035 1 96.25 26 ASN B CA 1
ATOM 1457 C C . ASN B 1 26 ? -9.281 3.373 -3.756 1 96.25 26 ASN B C 1
ATOM 1459 O O . ASN B 1 26 ? -9.703 2.217 -3.811 1 96.25 26 ASN B O 1
ATOM 1463 N N . PHE B 1 27 ? -9.008 3.99 -2.613 1 97.38 27 PHE B N 1
ATOM 1464 C CA . PHE B 1 27 ? -9.086 3.197 -1.392 1 97.38 27 PHE B CA 1
ATOM 1465 C C . PHE B 1 27 ? -10.227 3.689 -0.501 1 97.38 27 PHE B C 1
ATOM 1467 O O . PHE B 1 27 ? -11.008 2.889 0.01 1 97.38 27 PHE B O 1
ATOM 1474 N N . ALA B 1 28 ? -10.312 5.035 -0.263 1 97.5 28 ALA B N 1
ATOM 1475 C CA . ALA B 1 28 ? -11.305 5.598 0.652 1 97.5 28 ALA B CA 1
ATOM 1476 C C . ALA B 1 28 ? -12.719 5.258 0.207 1 97.5 28 ALA B C 1
ATOM 1478 O O . ALA B 1 28 ? -13.023 5.273 -0.989 1 97.5 28 ALA B O 1
ATOM 1479 N N . LYS B 1 29 ? -13.539 4.91 1.141 1 95.06 29 LYS B N 1
ATOM 1480 C CA . LYS B 1 29 ? -14.953 4.648 0.9 1 95.06 29 LYS B CA 1
ATOM 1481 C C . LYS B 1 29 ? -15.828 5.348 1.937 1 95.06 29 LYS B C 1
ATOM 1483 O O . LYS B 1 29 ? -15.312 5.922 2.898 1 95.06 29 LYS B O 1
ATOM 1488 N N . ASP B 1 30 ? -17.094 5.273 1.684 1 96.75 30 ASP B N 1
ATOM 1489 C CA . ASP B 1 30 ? -18.031 5.922 2.582 1 96.75 30 ASP B CA 1
ATOM 1490 C C . ASP B 1 30 ? -17.844 5.449 4.02 1 96.75 30 ASP B C 1
ATOM 1492 O O . ASP B 1 30 ? -17.734 4.246 4.273 1 96.75 30 ASP B O 1
ATOM 1496 N N . GLY B 1 31 ? -17.734 6.426 4.887 1 97 31 GLY B N 1
ATOM 1497 C CA . GLY B 1 31 ? -17.641 6.117 6.305 1 97 31 GLY B CA 1
ATOM 1498 C C . GLY B 1 31 ? -16.219 6.184 6.836 1 97 31 GLY B C 1
ATOM 1499 O O . GLY B 1 31 ? -16 6.211 8.047 1 97 31 GLY B O 1
ATOM 1500 N N . ASP B 1 32 ? -15.25 6.312 5.969 1 97.81 32 ASP B N 1
ATOM 1501 C CA . ASP B 1 32 ? -13.852 6.352 6.383 1 97.81 32 ASP B CA 1
ATOM 1502 C C . ASP B 1 32 ? -13.492 7.715 6.973 1 97.81 32 ASP B C 1
ATOM 1504 O O . ASP B 1 32 ? -14.094 8.727 6.617 1 97.81 32 ASP B O 1
ATOM 1508 N N . ASN B 1 33 ? -12.555 7.695 7.918 1 98.5 33 ASN B N 1
ATOM 1509 C CA . ASN B 1 33 ? -11.797 8.883 8.32 1 98.5 33 ASN B CA 1
ATOM 1510 C C . ASN B 1 33 ? -10.438 8.938 7.633 1 98.5 33 ASN B C 1
ATOM 1512 O O . ASN B 1 33 ? -9.656 7.984 7.715 1 98.5 33 ASN B O 1
ATOM 1516 N N . VAL B 1 34 ? -10.211 10.008 6.984 1 98.75 34 VAL B N 1
ATOM 1517 C CA . VAL B 1 34 ? -8.914 10.188 6.336 1 98.75 34 VAL B CA 1
ATOM 1518 C C . VAL B 1 34 ? -8.102 11.234 7.094 1 98.75 34 VAL B C 1
ATOM 1520 O O . VAL B 1 34 ? -8.539 12.383 7.242 1 98.75 34 VAL B O 1
ATOM 1523 N N . TYR B 1 35 ? -6.969 10.859 7.578 1 98.81 35 TYR B N 1
ATOM 1524 C CA . TYR B 1 35 ? -6.035 11.758 8.258 1 98.81 35 TYR B CA 1
ATOM 1525 C C . TYR B 1 35 ? -4.875 12.125 7.34 1 98.81 35 TYR B C 1
ATOM 1527 O O . TYR B 1 35 ? -4.051 11.273 6.996 1 98.81 35 TYR B O 1
ATOM 1535 N N . ILE B 1 36 ? -4.863 13.352 6.996 1 98.81 36 ILE B N 1
ATOM 1536 C CA . ILE B 1 36 ? -3.68 13.898 6.336 1 98.81 36 ILE B CA 1
ATOM 1537 C C . ILE B 1 36 ? -2.615 14.234 7.379 1 98.81 36 ILE B C 1
ATOM 1539 O O . ILE B 1 36 ? -2.807 15.125 8.211 1 98.81 36 ILE B O 1
ATOM 1543 N N . ILE B 1 37 ? -1.547 13.562 7.344 1 98.31 37 ILE B N 1
ATOM 1544 C CA . ILE B 1 37 ? -0.484 13.703 8.336 1 98.31 37 ILE B CA 1
ATOM 1545 C C . ILE B 1 37 ? 0.652 14.539 7.758 1 98.31 37 ILE B C 1
ATOM 1547 O O . ILE B 1 37 ? 1.243 14.188 6.738 1 98.31 37 ILE B O 1
ATOM 1551 N N . VAL B 1 38 ? 0.932 15.602 8.422 1 97.06 38 VAL B N 1
ATOM 1552 C CA . VAL B 1 38 ? 1.991 16.516 8.016 1 97.06 38 VAL B CA 1
ATOM 1553 C C . VAL B 1 38 ? 3.004 16.672 9.148 1 97.06 38 VAL B C 1
ATOM 1555 O O . VAL B 1 38 ? 2.627 16.812 10.312 1 97.06 38 VAL B O 1
ATOM 1558 N N . VAL B 1 39 ? 4.273 16.594 8.781 1 94.94 39 VAL B N 1
ATOM 1559 C CA . VAL B 1 39 ? 5.328 16.797 9.773 1 94.94 39 VAL B CA 1
ATOM 1560 C C . VAL B 1 39 ? 6.113 18.062 9.438 1 94.94 39 VAL B C 1
ATOM 1562 O O . VAL B 1 39 ? 6.664 18.188 8.344 1 94.94 39 VAL B O 1
ATOM 1565 N N . ASN B 1 40 ? 6.074 18.984 10.289 1 90.31 40 ASN B N 1
ATOM 1566 C CA . ASN B 1 40 ? 6.875 20.188 10.195 1 90.31 40 ASN B CA 1
ATOM 1567 C C . ASN B 1 40 ? 8.242 20.016 10.844 1 90.31 40 ASN B C 1
ATOM 1569 O O . ASN B 1 40 ? 8.336 19.641 12.016 1 90.31 40 ASN B O 1
ATOM 1573 N N . LYS B 1 41 ? 9.297 20.094 9.945 1 79.69 41 LYS B N 1
ATOM 1574 C CA . LYS B 1 41 ? 10.656 19.969 10.477 1 79.69 41 LYS B CA 1
ATOM 1575 C C . LYS B 1 41 ? 10.945 21.062 11.508 1 79.69 41 LYS B C 1
ATOM 1577 O O . LYS B 1 41 ? 10.445 22.188 11.391 1 79.69 41 LYS B O 1
ATOM 1582 N N . LYS B 1 42 ? 11.297 20.75 12.711 1 62.84 42 LYS B N 1
ATOM 1583 C CA . LYS B 1 42 ? 11.578 21.672 13.812 1 62.84 42 LYS B CA 1
ATOM 1584 C C . LYS B 1 42 ? 12.258 22.938 13.312 1 62.84 42 LYS B C 1
ATOM 1586 O O . LYS B 1 42 ? 13.398 22.906 12.859 1 62.84 42 LYS B O 1
ATOM 1591 N N . ASN B 1 43 ? 11.961 23.438 12.133 1 51.34 43 ASN B N 1
ATOM 1592 C CA . ASN B 1 43 ? 12.641 24.719 12.258 1 51.34 43 ASN B CA 1
ATOM 1593 C C . ASN B 1 43 ? 12.398 25.359 13.625 1 51.34 43 ASN B C 1
ATOM 1595 O O . ASN B 1 43 ? 11.422 25.031 14.305 1 51.34 43 ASN B O 1
ATOM 1599 N N . ALA B 1 44 ? 13.43 26.188 14.078 1 46.53 44 ALA B N 1
ATOM 1600 C CA . ALA B 1 44 ? 13.617 27.109 15.195 1 46.53 44 ALA B CA 1
ATOM 1601 C C . ALA B 1 44 ? 12.297 27.75 15.609 1 46.53 44 ALA B C 1
ATOM 1603 O O . ALA B 1 44 ? 12.266 28.594 16.5 1 46.53 44 ALA B O 1
ATOM 1604 N N . LEU B 1 45 ? 11.414 27.797 14.68 1 46.66 45 LEU B N 1
ATOM 1605 C CA . LEU B 1 45 ? 10.539 28.891 15.086 1 46.66 45 LEU B CA 1
ATOM 1606 C C . LEU B 1 45 ? 10.062 28.703 16.531 1 46.66 45 LEU B C 1
ATOM 1608 O O . LEU B 1 45 ? 10.398 29.5 17.406 1 46.66 45 LEU B O 1
ATOM 1612 N N . ASP B 1 46 ? 8.508 28.766 16.891 1 48.44 46 ASP B N 1
ATOM 1613 C CA . ASP B 1 46 ? 8.094 29.281 18.203 1 48.44 46 ASP B CA 1
ATOM 1614 C C . ASP B 1 46 ? 8.078 28.188 19.25 1 48.44 46 ASP B C 1
ATOM 1616 O O . ASP B 1 46 ? 7.266 27.266 19.188 1 48.44 46 ASP B O 1
ATOM 1620 N N . GLU B 1 47 ? 9.188 27.906 19.766 1 51.5 47 GLU B N 1
ATOM 1621 C CA . GLU B 1 47 ? 9.359 27.188 21.031 1 51.5 47 GLU B CA 1
ATOM 1622 C C . GLU B 1 47 ? 8.031 27.047 21.766 1 51.5 47 GLU B C 1
ATOM 1624 O O . GLU B 1 47 ? 7.812 26.062 22.469 1 51.5 47 GLU B O 1
ATOM 1629 N N . THR B 1 48 ? 7.32 28.109 21.672 1 48.84 48 THR B N 1
ATOM 1630 C CA . THR B 1 48 ? 6.109 28.125 22.484 1 48.84 48 THR B CA 1
ATOM 1631 C C . THR B 1 48 ? 5.094 27.109 21.984 1 48.84 48 THR B C 1
ATOM 1633 O O . THR B 1 48 ? 4.438 26.438 22.766 1 48.84 48 THR B O 1
ATOM 1636 N N . LYS B 1 49 ? 4.789 27.141 20.656 1 53.41 49 LYS B N 1
ATOM 1637 C CA . LYS B 1 49 ? 3.764 26.234 20.156 1 53.41 49 LYS B CA 1
ATOM 1638 C C . LYS B 1 49 ? 4.242 24.781 20.219 1 53.41 49 LYS B C 1
ATOM 1640 O O . LYS B 1 49 ? 3.432 23.859 20.344 1 53.41 49 LYS B O 1
ATOM 1645 N N . LEU B 1 50 ? 5.562 24.594 20.016 1 54.44 50 LEU B N 1
ATOM 1646 C CA . LEU B 1 50 ? 6.145 23.281 20.219 1 54.44 50 LEU B CA 1
ATOM 1647 C C . LEU B 1 50 ? 5.754 22.703 21.578 1 54.44 50 LEU B C 1
ATOM 1649 O O . LEU B 1 50 ? 5.555 21.5 21.703 1 54.44 50 LEU B O 1
ATOM 1653 N N . SER B 1 51 ? 5.746 23.688 22.422 1 55.47 51 SER B N 1
ATOM 1654 C CA . SER B 1 51 ? 5.465 23.234 23.781 1 55.47 51 SER B CA 1
ATOM 1655 C C . SER B 1 51 ? 4.07 22.641 23.891 1 55.47 51 SER B C 1
ATOM 1657 O O . SER B 1 51 ? 3.846 21.719 24.672 1 55.47 51 SER B O 1
ATOM 1659 N N . LEU B 1 52 ? 3.137 23.203 23.125 1 56.59 52 LEU B N 1
ATOM 1660 C CA . LEU B 1 52 ? 1.765 22.75 23.328 1 56.59 52 LEU B CA 1
ATOM 1661 C C . LEU B 1 52 ? 1.49 21.484 22.531 1 56.59 52 LEU B C 1
ATOM 1663 O O . LEU B 1 52 ? 0.749 20.609 22.984 1 56.59 52 LEU B O 1
ATOM 1667 N N . TRP B 1 53 ? 2.037 21.375 21.406 1 62.19 53 TRP B N 1
ATOM 1668 C CA . TRP B 1 53 ? 1.729 20.234 20.547 1 62.19 53 TRP B CA 1
ATOM 1669 C C . TRP B 1 53 ? 2.9 19.266 20.5 1 62.19 53 TRP B C 1
ATOM 1671 O O . TRP B 1 53 ? 2.867 18.281 19.75 1 62.19 53 TRP B O 1
ATOM 1681 N N . GLY B 1 54 ? 3.781 19.484 21.469 1 61.34 54 GLY B N 1
ATOM 1682 C CA . GLY B 1 54 ? 4.973 18.672 21.656 1 61.34 54 GLY B CA 1
ATOM 1683 C C . GLY B 1 54 ? 4.852 17.297 21.047 1 61.34 54 GLY B C 1
ATOM 1684 O O . GLY B 1 54 ? 4.645 17.156 19.844 1 61.34 54 GLY B O 1
ATOM 1685 N N . GLU B 1 55 ? 4.594 16.234 21.797 1 68.56 55 GLU B N 1
ATOM 1686 C CA . GLU B 1 55 ? 4.793 14.828 21.469 1 68.56 55 GLU B CA 1
ATOM 1687 C C . GLU B 1 55 ? 3.596 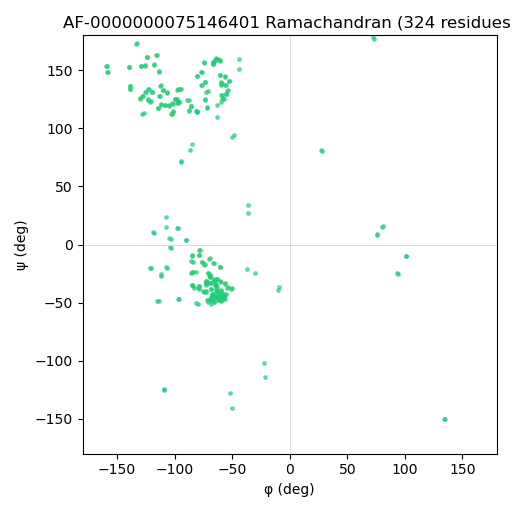14.258 20.719 1 68.56 55 GLU B C 1
ATOM 1689 O O . GLU B 1 55 ? 3.76 13.453 19.797 1 68.56 55 GLU B O 1
ATOM 1694 N N . SER B 1 56 ? 2.443 14.859 20.906 1 82.19 56 SER B N 1
ATOM 1695 C CA . SER B 1 56 ? 1.245 14.211 20.375 1 82.19 56 SER B CA 1
ATOM 1696 C C . SER B 1 56 ? 0.759 14.898 19.109 1 82.19 56 SER B C 1
ATOM 1698 O O . SER B 1 56 ? -0.164 14.414 18.438 1 82.19 56 SER B O 1
ATOM 1700 N N . GLY B 1 57 ? 1.403 15.961 18.688 1 90.06 57 GLY B N 1
ATOM 1701 C CA . GLY B 1 57 ? 0.95 16.688 17.516 1 90.06 57 GLY B CA 1
ATOM 1702 C C . GLY B 1 57 ? -0.317 17.484 17.766 1 90.06 57 GLY B C 1
ATOM 1703 O O . GLY B 1 57 ? -0.741 17.656 18.906 1 90.06 57 GLY B O 1
ATOM 1704 N N . SER B 1 58 ? -0.826 18.203 16.828 1 92.44 58 SER B N 1
ATOM 1705 C CA . SER B 1 58 ? -2.055 18.984 16.922 1 92.44 58 SER B CA 1
ATOM 1706 C C . SER B 1 58 ? -3.266 18.094 17.141 1 92.44 58 SER B C 1
ATOM 1708 O O . SER B 1 58 ? -3.195 16.875 16.922 1 92.44 58 SER B O 1
ATOM 1710 N N . PRO B 1 59 ? -4.367 18.625 17.625 1 93.31 59 PRO B N 1
ATOM 1711 C CA . PRO B 1 59 ? -5.617 17.875 17.484 1 93.31 59 PRO B CA 1
ATOM 1712 C C . PRO B 1 59 ? -5.984 17.625 16.016 1 93.31 59 PRO B C 1
ATOM 1714 O O . PRO B 1 59 ? -5.449 18.297 15.125 1 93.31 59 PRO B O 1
ATOM 1717 N N . PRO B 1 60 ? -6.824 16.609 15.75 1 96.56 60 PRO B N 1
ATOM 1718 C CA . PRO B 1 60 ? -7.336 16.516 14.383 1 96.56 60 PRO B CA 1
ATOM 1719 C C . PRO B 1 60 ? -8.086 17.766 13.938 1 96.56 60 PRO B C 1
ATOM 1721 O O . PRO B 1 60 ? -8.992 18.219 14.633 1 96.56 60 PRO B O 1
ATOM 1724 N N . ILE B 1 61 ? -7.676 18.312 12.844 1 97.38 61 ILE B N 1
ATOM 1725 C CA . ILE B 1 61 ? -8.289 19.531 12.305 1 97.38 61 ILE B CA 1
ATOM 1726 C C . ILE B 1 61 ? -9.234 19.156 11.164 1 97.38 61 ILE B C 1
ATOM 1728 O O . ILE B 1 61 ? -8.789 18.734 10.094 1 97.38 61 ILE B O 1
ATOM 1732 N N . PRO B 1 62 ? -10.492 19.359 11.305 1 98.31 62 PRO B N 1
ATOM 1733 C CA . PRO B 1 62 ? -11.422 18.984 10.234 1 98.31 62 PRO B CA 1
ATOM 1734 C C . PRO B 1 62 ? -11.234 19.828 8.969 1 98.31 62 PRO B C 1
ATOM 1736 O O . PRO B 1 62 ? -10.789 20.969 9.047 1 98.31 62 PRO B O 1
ATOM 1739 N N . PHE B 1 63 ? -11.625 19.328 7.906 1 98.38 63 PHE B N 1
ATOM 1740 C CA . PHE B 1 63 ? -11.43 19.953 6.602 1 98.38 63 PHE B CA 1
ATOM 1741 C C . PHE B 1 63 ? -12.016 21.359 6.59 1 98.38 63 PHE B C 1
ATOM 1743 O O . PHE B 1 63 ? -11.398 22.297 6.07 1 98.38 63 PHE B O 1
ATOM 1750 N N . ASP B 1 64 ? -13.18 21.469 7.152 1 96.81 64 ASP B N 1
ATOM 1751 C CA . ASP B 1 64 ? -13.852 22.766 7.152 1 96.81 64 ASP B CA 1
ATOM 1752 C C . ASP B 1 64 ? -13.023 23.828 7.875 1 96.81 64 ASP B C 1
ATOM 1754 O O . ASP B 1 64 ? -13.188 25.016 7.641 1 96.81 64 ASP B O 1
ATOM 1758 N N . GLU B 1 65 ? -12.102 23.406 8.688 1 97 65 GLU B N 1
ATOM 1759 C CA . GLU B 1 65 ? -11.234 24.312 9.422 1 97 65 GLU B CA 1
ATOM 1760 C C . GLU B 1 65 ? -9.898 24.516 8.703 1 97 65 GLU B C 1
ATOM 1762 O O . GLU B 1 65 ? -9.477 25.641 8.484 1 97 65 GLU B O 1
ATOM 1767 N N . PHE B 1 66 ? -9.281 23.391 8.258 1 95.38 66 PHE B N 1
ATOM 1768 C CA . PHE B 1 66 ? -7.93 23.578 7.758 1 95.38 66 PHE B CA 1
ATOM 1769 C C . PHE B 1 66 ? -7.949 24.141 6.34 1 95.38 66 PHE B C 1
ATOM 1771 O O . PHE B 1 66 ? -6.918 24.562 5.82 1 95.38 66 PHE B O 1
ATOM 1778 N N . LYS B 1 67 ? -9.148 24.172 5.758 1 96.44 67 LYS B N 1
ATOM 1779 C CA . LYS B 1 67 ? -9.211 24.828 4.453 1 96.44 67 LYS B CA 1
ATOM 1780 C C . LYS B 1 67 ? -9.102 26.344 4.586 1 96.44 67 LYS B C 1
ATOM 1782 O O . LYS B 1 67 ? -8.883 27.047 3.598 1 96.44 67 LYS B O 1
ATOM 1787 N N . ASP B 1 68 ? -9.312 26.828 5.785 1 96.31 68 ASP B N 1
ATOM 1788 C CA . ASP B 1 68 ? -9.156 28.25 6.086 1 96.31 68 ASP B CA 1
ATOM 1789 C C . ASP B 1 68 ? -7.691 28.609 6.324 1 96.31 68 ASP B C 1
ATOM 1791 O O . ASP B 1 68 ? -7.086 28.141 7.293 1 96.31 68 ASP B O 1
ATOM 1795 N N . PRO B 1 69 ? -7.164 29.422 5.457 1 94.56 69 PRO B N 1
ATOM 1796 C CA . PRO B 1 69 ? -5.746 29.766 5.59 1 94.56 69 PRO B CA 1
ATOM 1797 C C . PRO B 1 69 ? -5.41 30.359 6.953 1 94.56 69 PRO B C 1
ATOM 1799 O O . PRO B 1 69 ? -4.305 30.156 7.465 1 94.56 69 PRO B O 1
ATOM 1802 N N . ASN B 1 70 ? -6.312 31.109 7.582 1 93.12 70 ASN B N 1
ATOM 1803 C CA . ASN B 1 70 ? -6.062 31.734 8.875 1 93.12 70 ASN B CA 1
ATOM 1804 C C . ASN B 1 70 ? -5.965 30.703 9.992 1 93.12 70 ASN B C 1
ATOM 1806 O O . ASN B 1 70 ? -5.254 30.922 10.977 1 93.12 70 ASN B O 1
ATOM 1810 N N . VAL B 1 71 ? -6.609 29.594 9.836 1 91.38 71 VAL B N 1
ATOM 1811 C CA . VAL B 1 71 ? -6.598 28.547 10.844 1 91.38 71 VAL B CA 1
ATOM 1812 C C . VAL B 1 71 ? -5.316 27.719 10.719 1 91.38 71 VAL B C 1
ATOM 1814 O O . VAL B 1 71 ? -4.602 27.531 11.711 1 91.38 71 VAL B O 1
ATOM 1817 N N . ILE B 1 72 ? -5.004 27.266 9.508 1 91.06 72 ILE B N 1
ATOM 1818 C CA . ILE B 1 72 ? -3.932 26.297 9.328 1 91.06 72 ILE B CA 1
ATOM 1819 C C . ILE B 1 72 ? -2.584 26.953 9.609 1 91.06 72 ILE B C 1
ATOM 1821 O O . ILE B 1 72 ? -1.654 26.312 10.094 1 91.06 72 ILE B O 1
ATOM 1825 N N . LYS B 1 73 ? -2.459 28.25 9.414 1 90.12 73 LYS B N 1
ATOM 1826 C CA . LYS B 1 73 ? -1.231 28.984 9.695 1 90.12 73 LYS B CA 1
ATOM 1827 C C . LYS B 1 73 ? -0.896 28.938 11.188 1 90.12 73 LYS B C 1
ATOM 1829 O O . LYS B 1 73 ? 0.277 28.953 11.562 1 90.12 73 LYS B O 1
ATOM 1834 N N . ASN B 1 74 ? -1.964 28.844 11.984 1 87.69 74 ASN B N 1
ATOM 1835 C CA . ASN B 1 74 ? -1.768 28.75 13.43 1 87.69 74 ASN B CA 1
ATOM 1836 C C . ASN B 1 74 ? -1.062 27.453 13.82 1 87.69 74 ASN B C 1
ATOM 1838 O O . ASN B 1 74 ? -0.521 27.359 14.922 1 87.69 74 ASN B O 1
ATOM 1842 N N . TYR B 1 75 ? -1.06 26.562 12.906 1 87.62 75 TYR B N 1
ATOM 1843 C CA . TYR B 1 75 ? -0.422 25.281 13.18 1 87.62 75 TYR B CA 1
ATOM 1844 C C . TYR B 1 75 ? 0.928 25.172 12.477 1 87.62 75 TYR B C 1
ATOM 1846 O O . TYR B 1 75 ? 1.53 24.094 12.422 1 87.62 75 TYR B O 1
ATOM 1854 N N . GLY B 1 76 ? 1.325 26.266 11.859 1 84.38 76 GLY B N 1
ATOM 1855 C CA . GLY B 1 76 ? 2.631 26.312 11.219 1 84.38 76 GLY B CA 1
ATOM 1856 C C . GLY B 1 76 ? 2.652 25.656 9.852 1 84.38 76 GLY B C 1
ATOM 1857 O O . GLY B 1 76 ? 3.713 25.25 9.367 1 84.38 76 GLY B O 1
ATOM 1858 N N . VAL B 1 77 ? 1.511 25.406 9.281 1 88.62 77 VAL B N 1
ATOM 1859 C CA . VAL B 1 77 ? 1.407 24.766 7.969 1 88.62 77 VAL B CA 1
ATOM 1860 C C . VAL B 1 77 ? 0.904 25.781 6.945 1 88.62 77 VAL B C 1
ATOM 1862 O O . VAL B 1 77 ? -0.009 26.562 7.23 1 88.62 77 VAL B O 1
ATOM 1865 N N . SER B 1 78 ? 1.554 25.828 5.824 1 90.56 78 SER B N 1
ATOM 1866 C CA . SER B 1 78 ? 1.082 26.703 4.75 1 90.56 78 SER B CA 1
ATOM 1867 C C . SER B 1 78 ? -0.175 26.141 4.094 1 90.56 78 SER B C 1
ATOM 1869 O O . SER B 1 78 ? -0.28 24.922 3.875 1 90.56 78 SER B O 1
ATOM 1871 N N . PRO B 1 79 ? -1.049 27.094 3.82 1 92.81 79 PRO B N 1
ATOM 1872 C CA . PRO B 1 79 ? -2.209 26.625 3.057 1 92.81 79 PRO B CA 1
ATOM 1873 C C . PRO B 1 79 ? -1.82 25.938 1.745 1 92.81 79 PRO B C 1
ATOM 1875 O O . PRO B 1 79 ? -0.841 26.344 1.108 1 92.81 79 PRO B O 1
ATOM 1878 N N . SER B 1 80 ? -2.523 24.984 1.372 1 96.62 80 SER B N 1
ATOM 1879 C CA . SER B 1 80 ? -2.248 24.219 0.164 1 96.62 80 SER B CA 1
ATOM 1880 C C . SER B 1 80 ? -3.479 24.125 -0.731 1 96.62 80 SER B C 1
ATOM 1882 O O . SER B 1 80 ? -4.457 23.469 -0.388 1 96.62 80 SER B O 1
ATOM 1884 N N . THR B 1 81 ? -3.418 24.766 -1.886 1 96.94 81 THR B N 1
ATOM 1885 C CA . THR B 1 81 ? -4.508 24.688 -2.852 1 96.94 81 THR B CA 1
ATOM 1886 C C . THR B 1 81 ? -4.664 23.266 -3.393 1 96.94 81 THR B C 1
ATOM 1888 O O . THR B 1 81 ? -5.777 22.828 -3.688 1 96.94 81 THR B O 1
ATOM 1891 N N . GLU B 1 82 ? -3.562 22.609 -3.465 1 97.94 82 GLU B N 1
ATOM 1892 C CA . GLU B 1 82 ? -3.582 21.25 -3.979 1 97.94 82 GLU B CA 1
ATOM 1893 C C . GLU B 1 82 ? -4.352 20.328 -3.047 1 97.94 82 GLU B C 1
ATOM 1895 O O . GLU B 1 82 ? -5.254 19.594 -3.484 1 97.94 82 GLU B O 1
ATOM 1900 N N . ILE B 1 83 ? -4.031 20.391 -1.778 1 98.44 83 ILE B N 1
ATOM 1901 C CA . ILE B 1 83 ? -4.711 19.547 -0.8 1 98.44 83 ILE B CA 1
ATOM 1902 C C . ILE B 1 83 ? -6.199 19.875 -0.774 1 98.44 83 ILE B C 1
ATOM 1904 O O . ILE B 1 83 ? -7.047 18.984 -0.829 1 98.44 83 ILE B O 1
ATOM 1908 N N . ASN B 1 84 ? -6.461 21.172 -0.732 1 98.31 84 ASN B N 1
ATOM 1909 C CA . ASN B 1 84 ? -7.848 21.609 -0.664 1 98.31 84 ASN B CA 1
ATOM 1910 C C . ASN B 1 84 ? -8.648 21.141 -1.877 1 98.31 84 ASN B C 1
ATOM 1912 O O . ASN B 1 84 ? -9.797 20.719 -1.742 1 98.31 84 ASN B O 1
ATOM 1916 N N . GLY B 1 85 ? -7.996 21.266 -3.018 1 98.5 85 GLY B N 1
ATOM 1917 C CA . GLY B 1 85 ? -8.664 20.812 -4.23 1 98.5 85 GLY B CA 1
ATOM 1918 C C . GLY B 1 85 ? -8.961 19.328 -4.238 1 98.5 85 GLY B C 1
ATOM 1919 O O . GLY B 1 85 ? -10.078 18.922 -4.559 1 98.5 85 GLY B O 1
ATOM 1920 N N . ILE B 1 86 ? -8.039 18.516 -3.873 1 98.62 86 ILE B N 1
ATOM 1921 C CA . ILE B 1 86 ? -8.188 17.062 -3.861 1 98.62 86 ILE B CA 1
ATOM 1922 C C . ILE B 1 86 ? -9.289 16.672 -2.887 1 98.62 86 ILE B C 1
ATOM 1924 O O . ILE B 1 86 ? -10.172 15.875 -3.227 1 98.62 86 ILE B O 1
ATOM 1928 N N . VAL B 1 87 ? -9.234 17.234 -1.704 1 98.62 87 VAL B N 1
ATOM 1929 C CA . VAL B 1 87 ? -10.188 16.875 -0.66 1 98.62 87 VAL B CA 1
ATOM 1930 C C . VAL B 1 87 ? -11.586 17.344 -1.051 1 98.62 87 VAL B C 1
ATOM 1932 O O . VAL B 1 87 ? -12.555 16.594 -0.937 1 98.62 87 VAL B O 1
ATOM 1935 N N . SER B 1 88 ? -11.672 18.578 -1.533 1 98.31 88 SER B N 1
ATOM 1936 C CA . SER B 1 88 ? -12.961 19.125 -1.938 1 98.31 88 SER B CA 1
ATOM 1937 C C . SER B 1 88 ? -13.617 18.266 -3.012 1 98.31 88 SER B C 1
ATOM 1939 O O . SER B 1 88 ? -14.812 17.984 -2.947 1 98.31 88 SER B O 1
ATOM 1941 N N . ASP B 1 89 ? -12.852 17.859 -3.99 1 97.94 89 ASP B N 1
ATOM 1942 C CA . ASP B 1 89 ? -13.375 17.031 -5.066 1 97.94 89 ASP B CA 1
ATOM 1943 C C . ASP B 1 89 ? -13.836 15.672 -4.535 1 97.94 89 ASP B C 1
ATOM 1945 O O . ASP B 1 89 ? -14.867 15.148 -4.977 1 97.94 89 ASP B O 1
ATOM 1949 N N . SER B 1 90 ? -13.148 15.125 -3.623 1 97.44 90 SER B N 1
ATOM 1950 C CA . SER B 1 90 ? -13.422 13.781 -3.115 1 97.44 90 SER B CA 1
ATOM 1951 C C . SER B 1 90 ? -14.68 13.766 -2.254 1 97.44 90 SER B C 1
ATOM 1953 O O . SER B 1 90 ? -15.484 12.836 -2.338 1 97.44 90 SER B O 1
ATOM 1955 N N . ILE B 1 91 ? -14.891 14.773 -1.427 1 96.81 91 ILE B N 1
ATOM 1956 C CA . ILE B 1 91 ? -15.984 14.758 -0.464 1 96.81 91 ILE B CA 1
ATOM 1957 C C . ILE B 1 91 ? -17.312 15.039 -1.177 1 96.81 91 ILE B C 1
ATOM 1959 O O . ILE B 1 91 ? -18.391 14.836 -0.61 1 96.81 91 ILE B O 1
ATOM 1963 N N . LYS B 1 92 ? -17.203 15.539 -2.389 1 96.25 92 LYS B N 1
ATOM 1964 C CA . LYS B 1 92 ? -18.391 15.672 -3.215 1 96.25 92 LYS B CA 1
ATOM 1965 C C . LYS B 1 92 ? -18.906 14.312 -3.674 1 96.25 92 LYS B C 1
ATOM 1967 O O . LYS B 1 92 ? -20.094 14.148 -3.955 1 96.25 92 LYS B O 1
ATOM 1972 N N . LYS B 1 93 ? -18.016 13.359 -3.719 1 95.75 93 LYS B N 1
ATOM 1973 C CA . LYS B 1 93 ? -18.312 12.07 -4.332 1 95.75 93 LYS B CA 1
ATOM 1974 C C . LYS B 1 93 ? -18.484 10.984 -3.273 1 95.75 93 LYS B C 1
ATOM 1976 O O . LYS B 1 93 ? -19.062 9.93 -3.547 1 95.75 93 LYS B O 1
ATOM 1981 N N . LYS B 1 94 ? -17.953 11.258 -2.094 1 96.06 94 LYS B N 1
ATOM 1982 C CA . LYS B 1 94 ? -17.906 10.242 -1.045 1 96.06 94 LYS B CA 1
ATOM 1983 C C . LYS B 1 94 ? -18.219 10.852 0.321 1 96.06 94 LYS B C 1
ATOM 1985 O O . LYS B 1 94 ? -17.859 12 0.591 1 96.06 94 LYS B O 1
ATOM 1990 N N . LYS B 1 95 ? -18.734 10.039 1.201 1 97.38 95 LYS B N 1
ATOM 1991 C CA . LYS B 1 95 ? -19.016 10.453 2.574 1 97.38 95 LYS B CA 1
ATOM 1992 C C . LYS B 1 95 ? -17.844 10.102 3.496 1 97.38 95 LYS B C 1
ATOM 1994 O O . LYS B 1 95 ? -17.984 9.258 4.387 1 97.38 95 LYS B O 1
ATOM 1999 N N . VAL B 1 96 ? -16.797 10.805 3.34 1 97.94 96 VAL B N 1
ATOM 2000 C CA . VAL B 1 96 ? -15.625 10.617 4.188 1 97.94 96 VAL B CA 1
ATOM 2001 C C . VAL B 1 96 ? -15.406 11.852 5.059 1 97.94 96 VAL B C 1
ATOM 2003 O O . VAL B 1 96 ? -15.836 12.953 4.703 1 97.94 96 VAL B O 1
ATOM 2006 N N . LYS B 1 97 ? -14.891 11.672 6.168 1 98.31 97 LYS B N 1
ATOM 2007 C CA . LYS B 1 97 ? -14.391 12.766 6.984 1 98.31 97 LYS B CA 1
ATOM 2008 C C . LYS B 1 97 ? -12.883 12.93 6.816 1 98.31 97 LYS B C 1
ATOM 2010 O O . LYS B 1 97 ? -12.141 11.945 6.844 1 98.31 97 LYS B O 1
ATOM 2015 N N . VAL B 1 98 ? -12.5 14.133 6.629 1 98.69 98 VAL B N 1
ATOM 2016 C CA . VAL B 1 98 ? -11.086 14.391 6.391 1 98.69 98 VAL B CA 1
ATOM 2017 C C . VAL B 1 98 ? -10.539 15.32 7.48 1 98.69 98 VAL B C 1
ATOM 2019 O O . VAL B 1 98 ? -11.141 16.344 7.789 1 98.69 98 VAL B O 1
ATOM 2022 N N . PHE B 1 99 ? -9.406 14.883 8.023 1 98.56 99 PHE B N 1
ATOM 2023 C CA . PHE B 1 99 ? -8.703 15.648 9.047 1 98.56 99 PHE B CA 1
ATOM 2024 C C . PHE B 1 99 ? -7.25 15.891 8.641 1 98.56 99 PHE B C 1
ATOM 2026 O O . PHE B 1 99 ? -6.676 15.102 7.879 1 98.56 99 PHE B O 1
ATOM 2033 N N . MET B 1 100 ? -6.762 16.922 9.164 1 98 100 MET B N 1
ATOM 2034 C CA . MET B 1 100 ? -5.312 17.109 9.141 1 98 100 MET B CA 1
ATOM 2035 C C . MET B 1 100 ? -4.727 17.016 10.539 1 98 100 MET B C 1
ATOM 2037 O O . MET B 1 100 ? -5.32 17.5 11.5 1 98 100 MET B O 1
ATOM 2041 N N . LYS B 1 101 ? -3.691 16.375 10.625 1 96.94 101 LYS B N 1
ATOM 2042 C CA . LYS B 1 101 ? -2.908 16.328 11.859 1 96.94 101 LYS B CA 1
ATOM 2043 C C . LYS B 1 101 ? -1.462 16.734 11.602 1 96.94 101 LYS B C 1
ATOM 2045 O O . LYS B 1 101 ? -0.813 16.219 10.695 1 96.94 101 LYS B O 1
ATOM 2050 N N . VAL B 1 102 ? -0.984 17.641 12.453 1 95.25 102 VAL B N 1
ATOM 2051 C CA . VAL B 1 102 ? 0.344 18.219 12.273 1 95.25 102 VAL B CA 1
ATOM 2052 C C . VAL B 1 102 ? 1.258 17.766 13.414 1 95.25 102 VAL B C 1
ATOM 2054 O O . VAL B 1 102 ? 0.896 17.875 14.586 1 95.25 102 VAL B O 1
ATOM 2057 N N . TYR B 1 103 ? 2.352 17.25 13.023 1 93.88 103 TYR B N 1
ATOM 2058 C CA . TYR B 1 103 ? 3.395 16.875 13.969 1 93.88 103 TYR B CA 1
ATOM 2059 C C . TYR B 1 103 ? 4.656 17.703 13.758 1 93.88 103 TYR B C 1
ATOM 2061 O O . TYR B 1 103 ? 4.82 18.328 12.711 1 93.88 103 TYR B O 1
ATOM 2069 N N . PHE B 1 104 ? 5.547 17.672 14.82 1 91.25 104 PHE B N 1
ATOM 2070 C CA . PHE B 1 104 ? 6.758 18.484 14.773 1 91.25 104 PHE B CA 1
ATOM 2071 C C . PHE B 1 104 ? 7.984 17.641 15.109 1 91.25 104 PHE B C 1
ATOM 2073 O O . PHE B 1 104 ? 8.008 16.953 16.125 1 91.25 104 PHE B O 1
ATOM 2080 N N . GLY B 1 105 ? 8.953 17.688 14.219 1 91.19 105 GLY B N 1
ATOM 2081 C CA . GLY B 1 105 ? 10.172 16.938 14.484 1 91.19 105 GLY B CA 1
ATOM 2082 C C . GLY B 1 105 ? 10.648 16.141 13.289 1 91.19 105 GLY B C 1
ATOM 2083 O O . GLY B 1 105 ? 10.508 16.562 12.141 1 91.19 105 GLY B O 1
ATOM 2084 N N . ASP B 1 106 ? 11.312 15.031 13.531 1 92.69 106 ASP B N 1
ATOM 2085 C CA . ASP B 1 106 ? 11.828 14.156 12.484 1 92.69 106 ASP B CA 1
ATOM 2086 C C . ASP B 1 106 ? 10.703 13.367 11.82 1 92.69 106 ASP B C 1
ATOM 20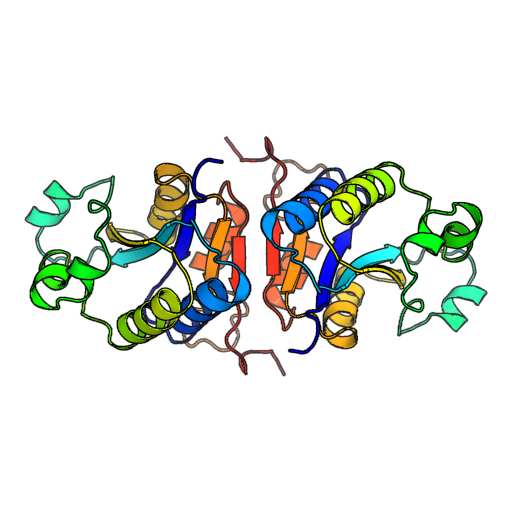88 O O . ASP B 1 106 ? 9.945 12.672 12.492 1 92.69 106 ASP B O 1
ATOM 2092 N N . ALA B 1 107 ? 10.617 13.469 10.562 1 95.19 107 ALA B N 1
ATOM 2093 C CA . ALA B 1 107 ? 9.5 12.898 9.812 1 95.19 107 ALA B CA 1
ATOM 2094 C C . ALA B 1 107 ? 9.406 11.398 10.031 1 95.19 107 ALA B C 1
ATOM 2096 O O . ALA B 1 107 ? 8.312 10.852 10.203 1 95.19 107 ALA B O 1
ATOM 2097 N N . ARG B 1 108 ? 10.516 10.719 10.031 1 95.88 108 ARG B N 1
ATOM 2098 C CA . ARG B 1 108 ? 10.5 9.273 10.195 1 95.88 108 ARG B CA 1
ATOM 2099 C C . ARG B 1 108 ? 9.883 8.883 11.531 1 95.88 108 ARG B C 1
ATOM 2101 O O . ARG B 1 108 ? 8.969 8.055 11.578 1 95.88 108 ARG B O 1
ATOM 2108 N N . GLU B 1 109 ? 10.305 9.562 12.508 1 94.06 109 GLU B N 1
ATOM 2109 C CA . GLU B 1 109 ? 9.844 9.281 13.867 1 94.06 109 GLU B CA 1
ATOM 2110 C C . GLU B 1 109 ? 8.383 9.695 14.047 1 94.06 109 GLU B C 1
ATOM 2112 O O . GLU B 1 109 ? 7.574 8.914 14.555 1 94.06 109 GLU B O 1
ATOM 2117 N N . LYS B 1 110 ? 8.117 10.844 13.617 1 95 110 LYS B N 1
ATOM 2118 C CA . LYS B 1 110 ? 6.801 11.414 13.906 1 95 110 LYS B CA 1
ATOM 2119 C C . LYS B 1 110 ? 5.711 10.727 13.086 1 95 110 LYS B C 1
ATOM 2121 O O . LYS B 1 110 ? 4.582 10.57 13.547 1 95 110 LYS B O 1
ATOM 2126 N N . ILE B 1 111 ? 6.027 10.297 11.883 1 97.19 111 ILE B N 1
ATOM 2127 C CA . ILE B 1 111 ? 5.035 9.586 11.086 1 97.19 111 ILE B CA 1
ATOM 2128 C C . ILE B 1 111 ? 4.742 8.227 11.719 1 97.19 111 ILE B C 1
ATOM 2130 O O . ILE B 1 111 ? 3.578 7.852 11.875 1 97.19 111 ILE B O 1
ATOM 2134 N N . THR B 1 112 ? 5.766 7.512 12.086 1 95.81 112 THR B N 1
ATOM 2135 C CA . THR B 1 112 ? 5.555 6.215 12.711 1 95.81 112 THR B CA 1
ATOM 2136 C C . THR B 1 112 ? 4.746 6.355 14 1 95.81 112 THR B C 1
ATOM 2138 O O . THR B 1 112 ? 3.822 5.578 14.242 1 95.81 112 THR B O 1
ATOM 2141 N N . LYS B 1 113 ? 5.043 7.387 14.727 1 94.19 113 LYS B N 1
ATOM 2142 C CA . LYS B 1 113 ? 4.293 7.664 15.945 1 94.19 113 LYS B CA 1
ATOM 2143 C C . LYS B 1 113 ? 2.842 8.016 15.625 1 94.19 113 LYS B C 1
ATOM 2145 O O . LYS B 1 113 ? 1.921 7.527 16.281 1 94.19 113 LYS B O 1
ATOM 2150 N N . ALA B 1 114 ? 2.648 8.844 14.672 1 96.62 114 ALA B N 1
ATOM 2151 C CA . ALA B 1 114 ? 1.311 9.273 14.273 1 96.62 114 ALA B CA 1
ATOM 2152 C C . ALA B 1 114 ? 0.446 8.086 13.875 1 96.62 114 ALA B C 1
ATOM 2154 O O . ALA B 1 114 ? -0.71 7.98 14.289 1 96.62 114 ALA B O 1
ATOM 2155 N N . LEU B 1 115 ? 1.006 7.184 13.117 1 97.25 115 LEU B N 1
ATOM 2156 C CA . LEU B 1 115 ? 0.266 6.027 12.625 1 97.25 115 LEU B CA 1
ATOM 2157 C C . LEU B 1 115 ? -0.149 5.117 13.773 1 97.25 115 LEU B C 1
ATOM 2159 O O . LEU B 1 115 ? -1.211 4.492 13.727 1 97.25 115 LEU B O 1
ATOM 2163 N N . ALA B 1 116 ? 0.659 5.113 14.812 1 94.56 116 ALA B N 1
ATOM 2164 C CA . ALA B 1 116 ? 0.352 4.305 15.984 1 94.56 116 ALA B CA 1
ATOM 2165 C C . ALA B 1 116 ? -0.691 4.988 16.859 1 94.56 116 ALA B C 1
ATOM 2167 O O . ALA B 1 116 ? -1.593 4.332 17.391 1 94.56 116 ALA B O 1
ATOM 2168 N N . GLU B 1 117 ? -0.621 6.277 16.984 1 94.69 117 GLU B N 1
ATOM 2169 C CA . GLU B 1 117 ? -1.487 7.039 17.875 1 94.69 117 GLU B CA 1
ATOM 2170 C C . GLU B 1 117 ? -2.898 7.16 17.312 1 94.69 117 GLU B C 1
ATOM 2172 O O . GLU B 1 117 ? -3.879 7.125 18.047 1 94.69 117 GLU B O 1
ATOM 2177 N N . ILE B 1 118 ? -3.123 7.371 16.094 1 94 118 ILE B N 1
ATOM 2178 C CA . ILE B 1 118 ? -4.414 7.438 15.406 1 94 118 ILE B CA 1
ATOM 2179 C C . ILE B 1 118 ? -4.941 6.027 15.164 1 94 118 ILE B C 1
ATOM 2181 O O . ILE B 1 118 ? -6.145 5.836 14.969 1 94 118 ILE B O 1
ATOM 2185 N N . PRO B 1 119 ? -4.176 5.09 15.484 1 90.06 119 PRO B N 1
ATOM 2186 C CA . PRO B 1 119 ? -4.273 3.693 15.047 1 90.06 119 PRO B CA 1
ATOM 2187 C C . PRO B 1 119 ? -4.941 3.547 13.68 1 90.06 119 PRO B C 1
ATOM 2189 O O . PRO B 1 119 ? -6.102 3.135 13.602 1 90.06 119 PRO B O 1
ATOM 2192 N N . VAL B 1 120 ? -4.195 3.77 12.688 1 96.25 120 VAL B N 1
ATOM 2193 C CA . VAL B 1 120 ? -4.719 3.742 11.32 1 96.25 120 VAL B CA 1
ATOM 2194 C C . VAL B 1 120 ? -4.828 2.297 10.836 1 96.25 120 VAL B C 1
ATOM 2196 O O . VAL B 1 120 ? -3.973 1.465 11.156 1 96.25 120 VAL B O 1
ATOM 2199 N N . HIS B 1 121 ? -5.879 2.096 10.039 1 96.56 121 HIS B N 1
ATOM 2200 C CA . HIS B 1 121 ? -6.098 0.808 9.391 1 96.56 121 HIS B CA 1
ATOM 2201 C C . HIS B 1 121 ? -5.098 0.584 8.266 1 96.56 121 HIS B C 1
ATOM 2203 O O . HIS B 1 121 ? -4.695 -0.552 8 1 96.56 121 HIS B O 1
ATOM 2209 N N . ALA B 1 122 ? -4.75 1.619 7.613 1 98.31 122 ALA B N 1
ATOM 2210 C CA . ALA B 1 122 ? -3.787 1.61 6.516 1 98.31 122 ALA B CA 1
ATOM 2211 C C . ALA B 1 122 ? -3.182 2.996 6.305 1 98.31 122 ALA B C 1
ATOM 2213 O O . ALA B 1 122 ? -3.832 4.012 6.566 1 98.31 122 ALA B O 1
ATOM 2214 N N . ALA B 1 123 ? -1.953 3.006 5.871 1 98.81 123 ALA B N 1
ATOM 2215 C CA . ALA B 1 123 ? -1.251 4.254 5.578 1 98.81 123 ALA B CA 1
ATOM 2216 C C . ALA B 1 123 ? -0.873 4.332 4.102 1 98.81 123 ALA B C 1
ATOM 2218 O O . ALA B 1 123 ? -0.708 3.307 3.439 1 98.81 123 ALA B O 1
ATOM 2219 N N . PHE B 1 124 ? -0.72 5.539 3.613 1 98.88 124 PHE B N 1
ATOM 2220 C CA . PHE B 1 124 ? -0.441 5.832 2.211 1 98.88 124 PHE B CA 1
ATOM 2221 C C . PHE B 1 124 ? 0.599 6.938 2.086 1 98.88 124 PHE B C 1
ATOM 2223 O O . PHE B 1 124 ? 0.53 7.945 2.791 1 98.88 124 PHE B O 1
ATOM 2230 N N . MET B 1 125 ? 1.518 6.789 1.223 1 98.44 125 MET B N 1
ATOM 2231 C CA . MET B 1 125 ? 2.543 7.812 1.045 1 98.44 125 MET B CA 1
ATOM 2232 C C . MET B 1 125 ? 3.203 7.688 -0.325 1 98.44 125 MET B C 1
ATOM 2234 O O . MET B 1 125 ? 3.17 6.621 -0.94 1 98.44 125 MET B O 1
ATOM 2238 N N . GLY B 1 126 ? 3.715 8.797 -0.821 1 97.75 126 GLY B N 1
ATOM 2239 C CA . GLY B 1 126 ? 4.539 8.766 -2.02 1 97.75 126 GLY B CA 1
ATOM 2240 C C . GLY B 1 126 ? 5.855 8.039 -1.824 1 97.75 126 GLY B C 1
ATOM 2241 O O . GLY B 1 126 ? 6.379 7.988 -0.71 1 97.75 126 GLY B O 1
ATOM 2242 N N . SER B 1 127 ? 6.371 7.551 -2.898 1 96.31 127 SER B N 1
ATOM 2243 C CA . SER B 1 127 ? 7.648 6.848 -2.842 1 96.31 127 SER B CA 1
ATOM 2244 C C . SER B 1 127 ? 8.805 7.812 -2.613 1 96.31 127 SER B C 1
ATOM 2246 O O . SER B 1 127 ? 9.797 7.461 -1.979 1 96.31 127 SER B O 1
ATOM 2248 N N . ARG B 1 128 ? 8.578 9.016 -3.195 1 92.81 128 ARG B N 1
ATOM 2249 C CA . ARG B 1 128 ? 9.578 10.07 -3.047 1 92.81 128 ARG B CA 1
ATOM 2250 C C . ARG B 1 128 ? 8.938 11.367 -2.566 1 92.81 128 ARG B C 1
ATOM 2252 O O . ARG B 1 128 ? 7.734 11.578 -2.748 1 92.81 128 ARG B O 1
ATOM 2259 N N . GLY B 1 129 ? 9.766 12.133 -1.91 1 91.19 129 GLY B N 1
ATOM 2260 C CA . GLY B 1 129 ? 9.336 13.438 -1.429 1 91.19 129 GLY B CA 1
ATOM 2261 C C . GLY B 1 129 ? 9.969 14.594 -2.176 1 91.19 129 GLY B C 1
ATOM 2262 O O . GLY B 1 129 ? 9.938 14.633 -3.408 1 91.19 129 GLY B O 1
ATOM 2263 N N . LEU B 1 130 ? 10.539 15.336 -1.384 1 85.38 130 LEU B N 1
ATOM 2264 C CA . LEU B 1 130 ? 11.023 16.609 -1.902 1 85.38 130 LEU B CA 1
ATOM 2265 C C . LEU B 1 130 ? 12.414 16.453 -2.516 1 85.38 130 LEU B C 1
ATOM 2267 O O . LEU B 1 130 ? 12.859 17.297 -3.291 1 85.38 130 LEU B O 1
ATOM 2271 N N . SER B 1 131 ? 13.008 15.258 -2.176 1 79.44 131 SER B N 1
ATOM 2272 C CA . SER B 1 131 ? 14.336 15.055 -2.754 1 79.44 131 SER B CA 1
ATOM 2273 C C . SER B 1 131 ? 14.25 14.773 -4.25 1 79.44 131 SER B C 1
ATOM 2275 O O . SER B 1 131 ? 13.297 14.141 -4.715 1 79.44 131 SER B O 1
ATOM 2277 N N . ARG B 1 132 ? 15.031 15.438 -5.062 1 69.81 132 ARG B N 1
ATOM 2278 C CA . ARG B 1 132 ? 15 15.312 -6.516 1 69.81 132 ARG B CA 1
ATOM 2279 C C . ARG B 1 132 ? 16.062 14.344 -7.008 1 69.81 132 ARG B C 1
ATOM 2281 O O . ARG B 1 132 ? 16.328 14.266 -8.211 1 69.81 132 ARG B O 1
ATOM 2288 N N . LEU B 1 133 ? 16.547 13.641 -6.102 1 78.38 133 LEU B N 1
ATOM 2289 C CA . LEU B 1 133 ? 17.609 12.758 -6.582 1 78.38 133 LEU B CA 1
ATOM 2290 C C . LEU B 1 133 ? 17.031 11.625 -7.422 1 78.38 133 LEU B C 1
ATOM 2292 O O . LEU B 1 133 ? 16.234 10.82 -6.93 1 78.38 133 LEU B O 1
ATOM 2296 N N . GLU B 1 134 ? 17.375 11.547 -8.633 1 72.75 134 GLU B N 1
ATOM 2297 C CA . GLU B 1 134 ? 16.797 10.648 -9.625 1 72.75 134 GLU B CA 1
ATOM 2298 C C . GLU B 1 134 ? 17.156 9.195 -9.344 1 72.75 134 GLU B C 1
ATOM 2300 O O . GLU B 1 134 ? 16.422 8.281 -9.703 1 72.75 134 GLU B O 1
ATOM 2305 N N . LYS B 1 135 ? 18.266 8.969 -8.672 1 78 135 LYS B N 1
ATOM 2306 C CA . LYS B 1 135 ? 18.75 7.605 -8.523 1 78 135 LYS B CA 1
ATOM 2307 C C . LYS B 1 135 ? 18.094 6.906 -7.348 1 78 135 LYS B C 1
ATOM 2309 O O . LYS B 1 135 ? 18.25 5.695 -7.164 1 78 135 LYS B O 1
ATOM 2314 N N . VAL B 1 136 ? 17.406 7.77 -6.664 1 76.81 136 VAL B N 1
ATOM 2315 C CA . VAL B 1 136 ? 16.766 7.188 -5.488 1 76.81 136 VAL B CA 1
ATOM 2316 C C . VAL B 1 136 ? 15.422 6.582 -5.879 1 76.81 136 VAL B C 1
ATOM 2318 O O . VAL B 1 136 ? 14.555 7.277 -6.406 1 76.81 136 VAL B O 1
ATOM 2321 N N . LEU B 1 137 ? 15.258 5.262 -5.68 1 84.12 137 LEU B N 1
ATOM 2322 C CA . LEU B 1 137 ? 14.008 4.594 -6.035 1 84.12 137 LEU B CA 1
ATOM 2323 C C . LEU B 1 137 ? 12.938 4.844 -4.977 1 84.12 137 LEU B C 1
ATOM 2325 O O . LEU B 1 137 ? 11.773 5.047 -5.309 1 84.12 137 LEU B O 1
ATOM 2329 N N . MET B 1 138 ? 13.414 4.891 -3.742 1 93.19 138 MET B N 1
ATOM 2330 C CA . MET B 1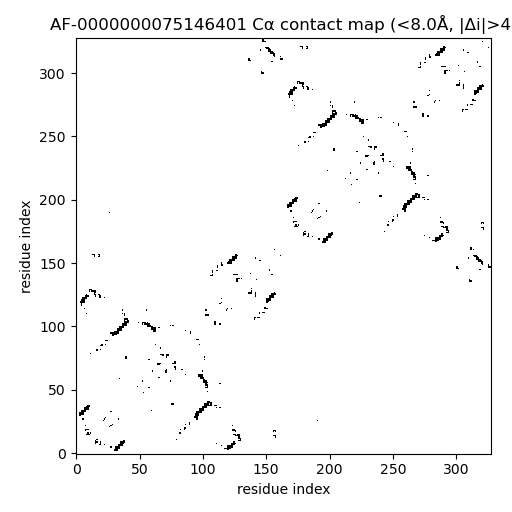 138 ? 12.484 5.145 -2.645 1 93.19 138 MET B CA 1
ATOM 2331 C C . MET B 1 138 ? 13.086 6.105 -1.629 1 93.19 138 MET B C 1
ATOM 2333 O O . MET B 1 138 ? 14.242 5.949 -1.232 1 93.19 138 MET B O 1
ATOM 2337 N N . GLY B 1 139 ? 12.383 7.043 -1.229 1 94.56 139 GLY B N 1
ATOM 2338 C CA . GLY B 1 139 ? 12.852 8.008 -0.249 1 94.56 139 GLY B CA 1
ATOM 2339 C C . GLY B 1 139 ? 13.125 7.395 1.11 1 94.56 139 GLY B C 1
ATOM 2340 O O . GLY B 1 139 ? 12.5 6.402 1.489 1 94.56 139 GLY B O 1
ATOM 2341 N N . SER B 1 140 ? 13.93 8.07 1.882 1 94.62 140 SER B N 1
ATOM 2342 C CA . SER B 1 140 ? 14.391 7.566 3.172 1 94.62 140 SER B CA 1
ATOM 2343 C C . SER B 1 140 ? 13.242 7.5 4.176 1 94.62 140 SER B C 1
ATOM 2345 O O . SER B 1 140 ? 13.156 6.562 4.973 1 94.62 140 SER B O 1
ATOM 2347 N N . VAL B 1 141 ? 12.359 8.461 4.16 1 96.62 141 VAL B N 1
ATOM 2348 C CA . VAL B 1 141 ? 11.234 8.469 5.09 1 96.62 141 VAL B CA 1
ATOM 2349 C C . VAL B 1 141 ? 10.266 7.344 4.738 1 96.62 141 VAL B C 1
ATOM 2351 O O . VAL B 1 141 ? 9.836 6.594 5.617 1 96.62 141 VAL B O 1
ATOM 2354 N N . THR B 1 142 ? 9.93 7.238 3.475 1 97.62 142 THR B N 1
ATOM 2355 C CA . THR B 1 142 ? 9.047 6.164 3.043 1 97.62 142 THR B CA 1
ATOM 2356 C C . THR B 1 142 ? 9.633 4.801 3.395 1 97.62 142 THR B C 1
ATOM 2358 O O . THR B 1 142 ? 8.938 3.934 3.926 1 97.62 142 THR B O 1
ATOM 2361 N N . ASN B 1 143 ? 10.891 4.652 3.135 1 95.62 143 ASN B N 1
ATOM 2362 C CA . ASN B 1 143 ? 11.562 3.402 3.484 1 95.62 143 ASN B CA 1
ATOM 2363 C C . ASN B 1 143 ? 11.461 3.111 4.977 1 95.62 143 ASN B C 1
ATOM 2365 O O . ASN B 1 143 ? 11.148 1.989 5.375 1 95.62 143 ASN B O 1
ATOM 2369 N N . HIS B 1 144 ? 11.711 4.094 5.77 1 96.69 144 HIS B N 1
ATOM 2370 C CA . HIS B 1 144 ? 11.625 3.941 7.215 1 96.69 144 HIS B CA 1
ATOM 2371 C C . HIS B 1 144 ? 10.211 3.543 7.645 1 96.69 144 HIS B C 1
ATOM 2373 O O . HIS B 1 144 ? 10.039 2.609 8.43 1 96.69 144 HIS B O 1
ATOM 2379 N N . VAL B 1 145 ? 9.234 4.164 7.145 1 97.62 145 VAL B N 1
ATOM 2380 C CA . VAL B 1 145 ? 7.852 3.938 7.551 1 97.62 145 VAL B CA 1
ATOM 2381 C C . VAL B 1 145 ? 7.406 2.541 7.121 1 97.62 145 VAL B C 1
ATOM 2383 O O . VAL B 1 145 ? 6.801 1.807 7.906 1 97.62 145 VAL B O 1
ATOM 2386 N N . VAL B 1 146 ? 7.719 2.117 5.914 1 97.19 146 VAL B N 1
ATOM 2387 C CA . VAL B 1 146 ? 7.332 0.801 5.422 1 97.19 146 VAL B CA 1
ATOM 2388 C C . VAL B 1 146 ? 7.922 -0.284 6.316 1 97.19 146 VAL B C 1
ATOM 2390 O O . VAL B 1 146 ? 7.277 -1.301 6.582 1 97.19 146 VAL B O 1
ATOM 2393 N N . ASN B 1 147 ? 9.055 -0.028 6.848 1 94.88 147 ASN B N 1
ATOM 2394 C CA . ASN B 1 147 ? 9.758 -1.021 7.652 1 94.88 147 ASN B CA 1
ATOM 2395 C C . ASN B 1 147 ? 9.258 -1.024 9.094 1 94.88 147 ASN B C 1
ATOM 2397 O O . ASN B 1 147 ? 9.289 -2.059 9.766 1 94.88 147 ASN B O 1
ATOM 2401 N N . HIS B 1 148 ? 8.68 0.13 9.531 1 95.06 148 HIS B N 1
ATOM 2402 C CA . HIS B 1 148 ? 8.5 0.233 10.977 1 95.06 148 HIS B CA 1
ATOM 2403 C C . HIS B 1 148 ? 7.031 0.421 11.344 1 95.06 148 HIS B C 1
ATOM 2405 O O . HIS B 1 148 ? 6.648 0.259 12.5 1 95.06 148 HIS B O 1
ATOM 2411 N N . ALA B 1 149 ? 6.246 0.862 10.391 1 95.44 149 ALA B N 1
ATOM 2412 C CA . ALA B 1 149 ? 4.832 1.066 10.695 1 95.44 149 ALA B CA 1
ATOM 2413 C C . ALA B 1 149 ? 4.172 -0.237 11.133 1 95.44 149 ALA B C 1
ATOM 2415 O O . ALA B 1 149 ? 4.488 -1.308 10.609 1 95.44 149 ALA B O 1
ATOM 2416 N N . GLY B 1 150 ? 3.232 -0.172 12.016 1 93.75 150 GLY B N 1
ATOM 2417 C CA . GLY B 1 150 ? 2.492 -1.329 12.492 1 93.75 150 GLY B CA 1
ATOM 2418 C C . GLY B 1 150 ? 1.251 -1.626 11.672 1 93.75 150 GLY B C 1
ATOM 2419 O O . GLY B 1 150 ? 0.469 -2.512 12.016 1 93.75 150 GLY B O 1
ATOM 2420 N N . CYS B 1 151 ? 1.068 -0.913 10.672 1 96.75 151 CYS B N 1
ATOM 2421 C CA . CYS B 1 151 ? -0.091 -1.051 9.797 1 96.75 151 CYS B CA 1
ATOM 2422 C C . CYS B 1 151 ? 0.339 -1.277 8.352 1 96.75 151 CYS B C 1
ATOM 2424 O O . CYS B 1 151 ? 1.5 -1.054 8 1 96.75 151 CYS B O 1
ATOM 2426 N N . PRO B 1 152 ? -0.57 -1.803 7.492 1 98.06 152 PRO B N 1
ATOM 2427 C CA . PRO B 1 152 ? -0.261 -1.858 6.062 1 98.06 152 PRO B CA 1
ATOM 2428 C C . PRO B 1 152 ? 0.09 -0.49 5.48 1 98.06 152 PRO B C 1
ATOM 2430 O O . PRO B 1 152 ? -0.524 0.516 5.844 1 98.06 152 PRO B O 1
ATOM 2433 N N . VAL B 1 153 ? 1.123 -0.451 4.629 1 98.75 153 VAL B N 1
ATOM 2434 C CA . VAL B 1 153 ? 1.559 0.794 4.004 1 98.75 153 VAL B CA 1
ATOM 2435 C C . VAL B 1 153 ? 1.527 0.649 2.484 1 98.75 153 VAL B C 1
ATOM 2437 O O . VAL B 1 153 ? 2.09 -0.3 1.933 1 98.75 153 VAL B O 1
ATOM 2440 N N . THR B 1 154 ? 0.826 1.531 1.819 1 98.88 154 THR B N 1
ATOM 2441 C CA . THR B 1 154 ? 0.838 1.611 0.363 1 98.88 154 THR B CA 1
ATOM 2442 C C . THR B 1 154 ? 1.83 2.668 -0.112 1 98.88 154 THR B C 1
ATOM 2444 O O . THR B 1 154 ? 1.737 3.834 0.276 1 98.88 154 THR B O 1
ATOM 2447 N N . VAL B 1 155 ? 2.754 2.26 -0.908 1 98.62 155 VAL B N 1
ATOM 2448 C CA . VAL B 1 155 ? 3.732 3.148 -1.525 1 98.62 155 VAL B CA 1
ATOM 2449 C C . VAL B 1 155 ? 3.314 3.463 -2.959 1 98.62 155 VAL B C 1
ATOM 2451 O O . VAL B 1 155 ? 3.15 2.555 -3.779 1 98.62 155 VAL B O 1
ATOM 2454 N N . ILE B 1 156 ? 3.207 4.758 -3.252 1 98.19 156 ILE B N 1
ATOM 2455 C CA . ILE B 1 156 ? 2.645 5.207 -4.52 1 98.19 156 ILE B CA 1
ATOM 2456 C C . ILE B 1 156 ? 3.676 6.047 -5.27 1 98.19 156 ILE B C 1
ATOM 2458 O O . ILE B 1 156 ? 4.184 7.039 -4.738 1 98.19 156 ILE B O 1
ATOM 2462 N N . LYS B 1 157 ? 3.963 5.633 -6.441 1 94.75 157 LYS B N 1
ATOM 2463 C CA . LYS B 1 157 ? 4.914 6.363 -7.273 1 94.75 157 LYS B CA 1
ATOM 2464 C C . LYS B 1 157 ? 4.195 7.332 -8.211 1 94.75 157 LYS B C 1
ATOM 2466 O O . LYS B 1 157 ? 3.156 6.992 -8.781 1 94.75 157 LYS B O 1
ATOM 2471 N N . LEU B 1 158 ? 4.707 8.5 -8.242 1 91.94 158 LEU B N 1
ATOM 2472 C CA . LEU B 1 158 ? 4.199 9.453 -9.219 1 91.94 158 LEU B CA 1
ATOM 2473 C C . LEU B 1 158 ? 4.367 8.922 -10.633 1 91.94 158 LEU B C 1
ATOM 2475 O O . LEU B 1 158 ? 5.438 8.43 -10.992 1 91.94 158 LEU B O 1
ATOM 2479 N N . PRO B 1 159 ? 3.25 8.969 -11.352 1 86.56 159 PRO B N 1
ATOM 2480 C CA . PRO B 1 159 ? 3.398 8.508 -12.734 1 86.56 159 PRO B CA 1
ATOM 2481 C C . PRO B 1 159 ? 4.543 9.211 -13.469 1 86.56 159 PRO B C 1
ATOM 2483 O O . PRO B 1 159 ? 4.742 10.414 -13.297 1 86.56 159 PRO B O 1
ATOM 2486 N N . GLY B 1 160 ? 5.297 8.539 -14.273 1 76.31 160 GLY B N 1
ATOM 2487 C CA . GLY B 1 160 ? 6.453 9.07 -14.977 1 76.31 160 GLY B CA 1
ATOM 2488 C C . GLY B 1 160 ? 7.758 8.852 -14.234 1 76.31 160 GLY B C 1
ATOM 2489 O O . GLY B 1 160 ? 8.836 8.992 -14.812 1 76.31 160 GLY B O 1
ATOM 2490 N N . GLU B 1 161 ? 7.691 8.703 -12.945 1 63.41 161 GLU B N 1
ATOM 2491 C CA . GLU B 1 161 ? 8.883 8.383 -12.164 1 63.41 161 GLU B CA 1
ATOM 2492 C C . GLU B 1 161 ? 9.352 6.953 -12.438 1 63.41 161 GLU B C 1
ATOM 2494 O O . GLU B 1 161 ? 10.453 6.574 -12.039 1 63.41 161 GLU B O 1
ATOM 2499 N N . SER B 1 162 ? 8.602 6.078 -13.094 1 54.41 162 SER B N 1
ATOM 2500 C CA . SER B 1 162 ? 9.008 4.691 -13.289 1 54.41 162 SER B CA 1
ATOM 2501 C C . SER B 1 162 ? 10.281 4.598 -14.117 1 54.41 162 SER B C 1
ATOM 2503 O O . SER B 1 162 ? 10.539 5.445 -14.977 1 54.41 162 SER B O 1
ATOM 2505 N N . HIS B 1 163 ? 11.352 4.199 -13.445 1 49 163 HIS B N 1
ATOM 2506 C CA . HIS B 1 163 ? 12.703 4.125 -13.992 1 49 163 HIS B CA 1
ATOM 2507 C C . HIS B 1 163 ? 12.711 3.4 -15.336 1 49 163 HIS B C 1
ATOM 2509 O O . HIS B 1 163 ? 12.117 2.328 -15.469 1 49 163 HIS B O 1
ATOM 2515 N N . HIS B 1 164 ? 12.633 3.996 -16.484 1 38.16 164 HIS B N 1
ATOM 2516 C CA . HIS B 1 164 ? 13.266 3.393 -17.656 1 38.16 164 HIS B CA 1
ATOM 2517 C C . HIS B 1 164 ? 14.719 3.021 -17.359 1 38.16 164 HIS B C 1
ATOM 2519 O O . HIS B 1 164 ? 15.398 3.721 -16.609 1 38.16 164 HIS B O 1
#

Sequence (328 aa):
MAARNLGVCVDHSPGSFYALNWTMENFAKDGDNVYIIVVNKKNALDETKLSLWGESGSPPIPFDEFKDPNVIKNYGVSPSTEINGIVSDSIKKKKVKVFMKVYFGDAREKITKALAEIPVHAAFMGSRGLSRLEKVLMGSVTNHVVNHAGCPVTVIKLPGESHHMAARNLGVCVDHSPGSFYALNWTMENFAKDGDNVYIIVVNKKNALDETKLSLWGESGSPPIPFDEFKDPNVIKNYGVSPSTEINGIVSDSIKKKKVKVFMKVYFGDAREKITKALAEIPVHAAFMGSRGLSRLEKVLMGSVTNHVVNHAGCPVTVIKLPGESHH

Solvent-accessible surface area (backbone atoms only — not comparable to full-atom values): 17634 Å² total; per-residue (Å²): 130,83,64,48,34,34,35,32,46,40,82,82,19,73,23,15,51,48,27,48,44,48,41,55,73,68,58,58,48,71,54,25,34,38,34,39,37,32,59,43,61,68,60,81,62,66,68,64,58,49,62,74,30,41,94,79,22,45,69,79,33,44,50,88,45,50,69,36,56,79,53,27,47,76,72,74,40,78,73,50,69,66,60,48,50,49,50,56,59,43,52,74,76,36,59,49,48,48,28,38,32,44,34,69,35,57,54,49,60,50,49,40,49,47,47,60,72,71,52,31,66,33,35,36,25,18,25,41,54,79,69,79,60,81,86,57,65,56,29,71,51,45,53,48,36,66,51,63,41,86,38,33,31,32,40,24,64,46,86,82,67,61,81,124,128,80,66,47,33,35,34,33,44,40,82,84,22,72,25,14,51,47,27,48,45,49,41,55,72,67,59,57,50,71,54,25,35,38,33,39,38,32,59,42,61,67,61,85,64,62,69,66,59,47,63,74,27,41,94,78,23,45,69,78,34,45,48,89,47,50,68,35,54,80,53,28,46,75,71,74,39,78,72,49,71,66,61,46,50,48,50,55,60,44,51,75,77,36,60,50,47,49,27,37,32,44,34,68,37,58,56,50,59,49,49,41,48,46,46,59,72,70,53,32,65,32,34,38,27,19,25,41,56,80,70,77,60,80,85,56,64,57,28,72,51,46,54,48,36,66,53,63,40,86,40,32,31,32,40,24,64,45,87,82,65,59,80,126

pLDDT: mean 89.81, std 14.1, range [36.75, 98.94]

Radius of gyration: 20.78 Å; Cα contacts (8 Å, |Δi|>4): 635; chains: 2; bounding box: 38×64×46 Å

Organism: Marchantia polymorpha (NCBI:txid3197)